Protein AF-A0A6P1BRW4-F1 (afdb_monomer)

Structure (mmCIF, N/CA/C/O backbone):
data_AF-A0A6P1BRW4-F1
#
_entry.id   AF-A0A6P1BRW4-F1
#
loop_
_atom_site.group_PDB
_atom_site.id
_atom_site.type_symbol
_atom_site.label_atom_id
_atom_site.label_alt_id
_atom_site.label_comp_id
_atom_site.label_asym_id
_atom_site.label_entity_id
_atom_site.label_seq_id
_atom_site.pdbx_PDB_ins_code
_atom_site.Cartn_x
_atom_site.Cartn_y
_atom_site.Cartn_z
_atom_site.occupancy
_atom_site.B_iso_or_equiv
_atom_site.auth_seq_id
_atom_site.auth_comp_id
_atom_site.auth_asym_id
_atom_site.auth_atom_id
_atom_site.pdbx_PDB_model_num
ATOM 1 N N . MET A 1 1 ? -6.075 -5.782 -33.050 1.00 44.38 1 MET A N 1
ATOM 2 C CA . MET A 1 1 ? -5.126 -5.871 -31.921 1.00 44.38 1 MET A CA 1
ATOM 3 C C . MET A 1 1 ? -3.756 -6.141 -32.524 1.00 44.38 1 MET A C 1
ATOM 5 O O . MET A 1 1 ? -3.597 -7.175 -33.155 1.00 44.38 1 MET A O 1
ATOM 9 N N . GLN A 1 2 ? -2.820 -5.190 -32.474 1.00 47.19 2 GLN A N 1
ATOM 10 C CA . GLN A 1 2 ? -1.450 -5.442 -32.935 1.00 47.19 2 GLN A CA 1
ATOM 11 C C . GLN A 1 2 ? -0.776 -6.353 -31.905 1.00 47.19 2 GLN A C 1
ATOM 13 O O . GLN A 1 2 ? -0.613 -5.964 -30.752 1.00 47.19 2 GLN A O 1
ATOM 18 N N . HIS A 1 3 ? -0.453 -7.584 -32.296 1.00 54.50 3 HIS A N 1
ATOM 19 C CA . HIS A 1 3 ? 0.305 -8.496 -31.449 1.00 54.50 3 HIS A CA 1
ATOM 20 C C . HIS A 1 3 ? 1.742 -7.979 -31.348 1.00 54.50 3 HIS A C 1
ATOM 22 O O . HIS A 1 3 ? 2.473 -8.004 -32.335 1.00 54.50 3 HIS A O 1
ATOM 28 N N . VAL A 1 4 ? 2.139 -7.492 -30.171 1.00 70.88 4 VAL A N 1
ATOM 29 C CA . VAL A 1 4 ? 3.551 -7.227 -29.874 1.00 70.88 4 VAL A CA 1
ATOM 30 C C . VAL A 1 4 ? 4.217 -8.590 -29.660 1.00 70.88 4 VAL A C 1
ATOM 32 O O . VAL A 1 4 ? 3.830 -9.299 -28.727 1.00 70.88 4 VAL A O 1
ATOM 35 N N . PRO A 1 5 ? 5.158 -9.013 -30.523 1.00 83.56 5 PRO A N 1
ATOM 36 C CA . PRO A 1 5 ? 5.818 -10.300 -30.358 1.00 83.56 5 PRO A CA 1
ATOM 37 C C . PRO A 1 5 ? 6.651 -10.295 -29.073 1.00 83.56 5 PRO A C 1
ATOM 39 O O . PRO A 1 5 ? 7.365 -9.336 -28.780 1.00 83.56 5 PRO A O 1
ATOM 42 N N . ILE A 1 6 ? 6.572 -11.379 -28.300 1.00 87.12 6 ILE A N 1
ATOM 43 C CA . ILE A 1 6 ? 7.371 -11.546 -27.084 1.00 87.12 6 ILE A CA 1
ATOM 44 C C . ILE A 1 6 ? 8.835 -11.755 -27.486 1.00 87.12 6 ILE A C 1
ATOM 46 O O . ILE A 1 6 ? 9.220 -12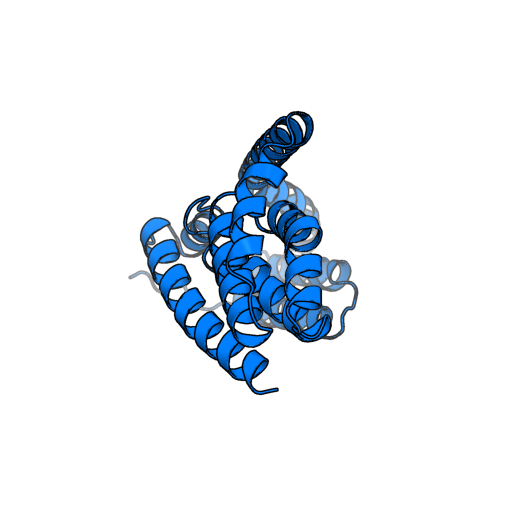.808 -27.985 1.00 87.12 6 ILE A O 1
ATOM 50 N N . VAL A 1 7 ? 9.648 -10.725 -27.270 1.00 92.81 7 VAL A N 1
ATOM 51 C CA . VAL A 1 7 ? 11.097 -10.719 -27.54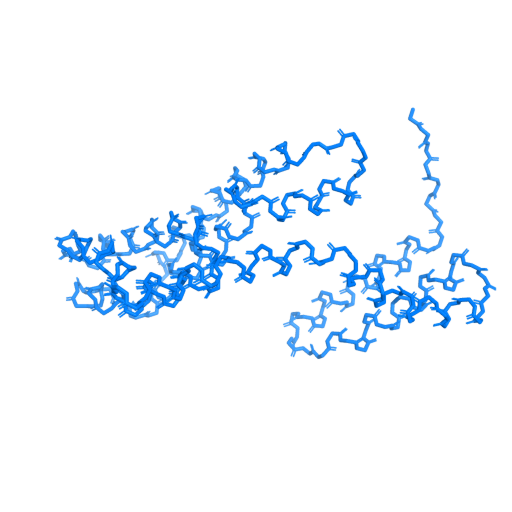7 1.00 92.81 7 VAL A CA 1
ATOM 52 C C . VAL A 1 7 ? 11.898 -11.083 -26.290 1.00 92.81 7 VAL A C 1
ATOM 54 O O . VAL A 1 7 ? 11.384 -10.962 -25.178 1.00 92.81 7 VAL A O 1
ATOM 57 N N . ALA A 1 8 ? 13.176 -11.449 -26.440 1.00 91.19 8 ALA A N 1
ATOM 58 C CA . ALA A 1 8 ? 14.096 -11.783 -25.344 1.00 91.19 8 ALA A CA 1
ATOM 59 C C . ALA A 1 8 ? 14.076 -10.777 -24.174 1.00 91.19 8 ALA A C 1
ATOM 61 O O . ALA A 1 8 ? 14.085 -11.187 -23.016 1.00 91.19 8 ALA A O 1
ATOM 62 N N . ALA A 1 9 ? 13.959 -9.475 -24.457 1.00 92.88 9 ALA A N 1
ATOM 63 C CA . ALA A 1 9 ? 13.865 -8.434 -23.431 1.00 92.88 9 ALA A CA 1
ATOM 64 C C . ALA A 1 9 ? 12.697 -8.640 -22.443 1.00 92.88 9 ALA A C 1
ATOM 66 O O . ALA A 1 9 ? 12.845 -8.334 -21.264 1.00 92.88 9 ALA A O 1
ATOM 67 N N . HIS A 1 10 ? 11.570 -9.210 -22.883 1.00 93.06 10 HIS A N 1
ATOM 68 C CA . HIS A 1 10 ? 10.415 -9.486 -22.019 1.00 93.06 10 HIS A CA 1
ATOM 69 C C . HIS A 1 10 ? 10.715 -10.600 -21.010 1.00 93.06 10 HIS A C 1
ATOM 71 O O . HIS A 1 10 ? 10.336 -10.499 -19.846 1.00 93.06 10 HIS A O 1
ATOM 77 N N . TRP A 1 11 ? 11.435 -11.642 -21.433 1.00 95.19 11 TRP A N 1
ATOM 78 C CA . TRP A 1 11 ? 11.859 -12.730 -20.549 1.00 95.19 11 TRP A CA 1
ATOM 79 C C . TRP A 1 11 ? 12.910 -12.267 -19.546 1.00 95.19 11 TRP A C 1
ATOM 81 O O . TRP A 1 11 ? 12.824 -12.597 -18.364 1.00 95.19 11 TRP A O 1
ATOM 91 N N . VAL A 1 12 ? 13.863 -11.450 -20.001 1.00 95.62 12 VAL A N 1
ATOM 92 C CA . VAL A 1 12 ? 14.859 -10.826 -19.122 1.00 95.62 12 VAL A CA 1
ATOM 93 C C . VAL A 1 12 ? 14.179 -9.900 -18.110 1.00 95.62 12 VAL A C 1
ATOM 95 O O . VAL A 1 12 ? 14.534 -9.924 -16.933 1.00 95.62 12 VAL A O 1
ATOM 98 N N . TYR A 1 13 ? 13.160 -9.145 -18.531 1.00 94.50 13 TYR A N 1
ATOM 99 C CA . TYR A 1 13 ? 12.358 -8.308 -17.640 1.00 94.50 13 TYR A CA 1
ATOM 100 C C . TYR A 1 13 ? 11.619 -9.145 -16.593 1.00 94.50 13 TYR A C 1
ATOM 102 O O . TYR A 1 13 ? 11.740 -8.866 -15.403 1.00 94.50 13 TYR A O 1
ATOM 110 N N . LEU A 1 14 ? 10.918 -10.204 -17.012 1.00 95.50 14 LEU A N 1
ATOM 111 C CA . LEU A 1 14 ? 10.189 -11.092 -16.104 1.00 95.50 14 LEU A CA 1
ATOM 112 C C . LEU A 1 14 ? 11.118 -11.727 -15.059 1.00 95.50 14 LEU A C 1
ATOM 114 O O . LEU A 1 14 ? 10.801 -11.723 -13.870 1.00 95.50 14 LEU A O 1
ATOM 118 N N . LEU A 1 15 ? 12.280 -12.230 -15.488 1.00 96.69 15 LEU A N 1
ATOM 119 C CA . LEU A 1 15 ? 13.282 -12.798 -14.586 1.00 96.69 15 LEU A CA 1
ATOM 120 C C . LEU A 1 15 ? 13.825 -11.729 -13.631 1.00 96.69 15 LEU A C 1
ATOM 122 O O . LEU A 1 15 ? 13.900 -11.969 -12.427 1.00 96.69 15 LEU A O 1
ATOM 126 N N . GLY A 1 16 ? 14.140 -10.535 -14.138 1.00 96.38 16 GLY A N 1
ATOM 127 C CA . GLY A 1 16 ? 14.582 -9.405 -13.322 1.00 96.38 16 GLY A CA 1
ATOM 128 C C . GLY A 1 16 ? 13.569 -9.032 -12.237 1.00 96.38 16 GLY A C 1
ATOM 129 O O . GLY A 1 16 ? 13.943 -8.894 -11.072 1.00 96.38 16 GLY A O 1
ATOM 130 N N . VAL A 1 17 ? 12.282 -8.948 -12.587 1.00 95.38 17 VAL A N 1
ATOM 131 C CA . VAL A 1 17 ? 11.189 -8.702 -11.631 1.00 95.38 17 VAL A CA 1
ATOM 132 C C . VAL A 1 17 ? 11.086 -9.833 -10.605 1.00 95.38 17 VAL A C 1
ATOM 134 O O . VAL A 1 17 ? 10.972 -9.555 -9.413 1.00 95.38 17 VAL A O 1
ATOM 137 N N . ALA A 1 18 ? 11.179 -11.097 -11.025 1.00 96.69 18 ALA A N 1
ATOM 138 C CA . ALA A 1 18 ? 11.139 -12.234 -10.105 1.00 96.69 18 ALA A CA 1
ATOM 139 C C . ALA A 1 18 ? 12.299 -12.202 -9.095 1.00 96.69 18 ALA A C 1
ATOM 141 O O . ALA A 1 18 ? 12.081 -12.424 -7.904 1.00 96.69 18 ALA A O 1
ATOM 142 N N . VAL A 1 19 ? 13.514 -11.864 -9.541 1.00 96.56 19 VAL A N 1
ATOM 143 C CA . VAL A 1 19 ? 14.681 -11.701 -8.658 1.00 96.56 19 VAL A CA 1
ATOM 144 C C . VAL A 1 19 ? 14.469 -10.541 -7.688 1.00 96.56 19 VAL A C 1
ATOM 146 O O . VAL A 1 19 ? 14.714 -10.701 -6.495 1.00 96.56 19 VAL A O 1
ATOM 149 N N . ILE A 1 20 ? 13.962 -9.400 -8.163 1.00 95.81 20 ILE A N 1
ATOM 150 C CA . ILE A 1 20 ? 13.610 -8.256 -7.312 1.00 95.81 20 ILE A CA 1
ATOM 151 C C . ILE A 1 20 ? 12.620 -8.681 -6.217 1.00 95.81 20 ILE A C 1
ATOM 153 O O . ILE A 1 20 ? 12.895 -8.470 -5.035 1.00 95.81 20 ILE A O 1
ATOM 157 N N . VAL A 1 21 ? 11.522 -9.352 -6.577 1.00 95.06 21 VAL A N 1
ATOM 158 C CA . VAL A 1 21 ? 10.517 -9.835 -5.615 1.00 95.06 21 VAL A CA 1
ATOM 159 C C . VAL A 1 21 ? 11.127 -10.833 -4.626 1.00 95.06 21 VAL A C 1
ATOM 161 O O . VAL A 1 21 ? 10.897 -10.715 -3.423 1.00 95.06 21 VAL A O 1
ATOM 164 N N . LEU A 1 22 ? 11.958 -11.769 -5.091 1.00 95.88 22 LEU A N 1
ATOM 165 C CA . LEU A 1 22 ? 12.635 -12.730 -4.217 1.00 95.88 22 LEU A CA 1
ATOM 166 C C . LEU A 1 22 ? 13.570 -12.029 -3.221 1.00 95.88 22 LEU A C 1
ATOM 168 O O . LEU A 1 22 ? 13.539 -12.331 -2.028 1.00 95.88 22 LEU A O 1
ATOM 172 N N . THR A 1 23 ? 14.343 -11.037 -3.676 1.00 95.62 23 THR A N 1
ATOM 173 C CA . THR A 1 23 ? 15.180 -10.234 -2.771 1.00 95.62 23 THR A CA 1
ATOM 174 C C . THR A 1 23 ? 14.365 -9.440 -1.753 1.00 95.62 23 THR A C 1
ATOM 176 O O . THR A 1 23 ? 14.780 -9.358 -0.597 1.00 95.62 23 THR A O 1
ATOM 179 N N . MET A 1 24 ? 13.181 -8.933 -2.122 1.00 93.75 24 MET A N 1
ATOM 180 C CA . MET A 1 24 ? 12.266 -8.288 -1.172 1.00 93.75 24 MET A CA 1
ATOM 181 C C . MET A 1 24 ? 11.757 -9.271 -0.111 1.00 93.75 24 MET A C 1
ATOM 183 O O . MET A 1 24 ? 11.731 -8.927 1.071 1.00 93.75 24 MET A O 1
ATOM 187 N N . ILE A 1 25 ? 11.402 -10.498 -0.506 1.00 94.69 25 ILE A N 1
ATOM 188 C CA . ILE A 1 25 ? 10.953 -11.554 0.418 1.00 94.69 25 ILE A CA 1
ATOM 189 C C . ILE A 1 25 ? 12.056 -11.892 1.429 1.00 94.69 25 ILE A C 1
ATOM 191 O O . ILE A 1 25 ? 11.789 -12.003 2.626 1.00 94.69 25 ILE A O 1
ATOM 195 N N . TRP A 1 26 ? 13.307 -11.983 0.973 1.00 96.12 26 TRP A N 1
ATOM 196 C CA . TRP A 1 26 ? 14.474 -12.191 1.837 1.00 96.12 26 TRP A CA 1
ATOM 197 C C . TRP A 1 26 ? 14.927 -10.940 2.598 1.00 96.12 26 TRP A C 1
ATOM 199 O O . TRP A 1 26 ? 15.925 -10.999 3.315 1.00 96.12 26 TRP A O 1
ATOM 209 N N . ARG A 1 27 ? 14.204 -9.818 2.477 1.00 93.00 27 ARG A N 1
ATOM 210 C CA . ARG A 1 27 ? 14.533 -8.531 3.115 1.00 93.00 27 ARG A CA 1
ATOM 211 C C . ARG A 1 27 ? 15.953 -8.046 2.775 1.00 93.00 27 ARG A C 1
ATOM 213 O O . ARG A 1 27 ? 16.594 -7.376 3.582 1.00 93.00 27 ARG A O 1
ATOM 220 N N . ALA A 1 28 ? 16.445 -8.399 1.587 1.00 92.81 28 ALA A N 1
ATOM 221 C CA . ALA A 1 28 ? 17.760 -8.025 1.079 1.00 92.81 28 ALA A CA 1
ATOM 222 C C . ALA A 1 28 ? 17.708 -6.696 0.302 1.00 92.81 28 ALA A C 1
ATOM 224 O O . ALA A 1 28 ? 16.640 -6.187 -0.038 1.00 92.81 28 ALA A O 1
ATOM 225 N N . ASN A 1 29 ? 18.877 -6.123 0.000 1.00 92.56 29 ASN A N 1
ATOM 226 C CA . ASN A 1 29 ? 18.963 -4.879 -0.764 1.00 92.56 29 ASN A CA 1
ATOM 227 C C . ASN A 1 29 ? 18.530 -5.089 -2.228 1.00 92.56 29 ASN A C 1
ATOM 229 O O . ASN A 1 29 ? 19.188 -5.799 -2.987 1.00 92.56 29 ASN A O 1
ATOM 233 N N . VAL A 1 30 ? 17.451 -4.415 -2.626 1.00 94.94 30 VAL A N 1
ATOM 234 C CA . VAL A 1 30 ? 16.816 -4.531 -3.949 1.00 94.94 30 VAL A CA 1
ATOM 235 C C . VAL A 1 30 ? 17.506 -3.670 -5.016 1.00 94.94 30 VAL A C 1
ATOM 237 O O . VAL A 1 30 ? 17.327 -3.901 -6.211 1.00 94.94 30 VAL A O 1
ATOM 240 N N . VAL A 1 31 ? 18.327 -2.693 -4.609 1.00 94.38 31 VAL A N 1
ATOM 241 C CA . VAL A 1 31 ? 18.945 -1.719 -5.527 1.00 94.38 31 VAL A CA 1
ATOM 242 C C . VAL A 1 31 ? 19.899 -2.392 -6.515 1.00 94.38 31 VAL A C 1
ATOM 244 O O . VAL A 1 31 ? 19.881 -2.088 -7.703 1.00 94.38 31 VAL A O 1
ATOM 247 N N . VAL A 1 32 ? 20.728 -3.328 -6.048 1.00 94.50 32 VAL A N 1
ATOM 248 C CA . VAL A 1 32 ? 21.691 -4.011 -6.926 1.00 94.50 32 VAL A CA 1
ATOM 249 C C . VAL A 1 32 ? 20.970 -4.887 -7.964 1.00 94.50 32 VAL A C 1
ATOM 251 O O . VAL A 1 32 ? 21.228 -4.705 -9.157 1.00 94.50 32 VAL A O 1
ATOM 254 N N . PRO A 1 33 ? 20.020 -5.768 -7.578 1.00 94.81 33 PRO A N 1
ATOM 255 C CA . PRO A 1 33 ? 19.201 -6.505 -8.539 1.00 94.81 33 PRO A CA 1
ATOM 256 C C . PRO A 1 33 ? 18.469 -5.623 -9.553 1.00 94.81 33 PRO A C 1
ATOM 258 O O . PRO A 1 33 ? 18.433 -5.968 -10.732 1.00 94.81 33 PRO A O 1
ATOM 261 N N . SER A 1 34 ? 17.907 -4.484 -9.135 1.00 95.00 34 SER A N 1
ATOM 262 C CA . SER A 1 34 ? 17.134 -3.617 -10.032 1.00 95.00 34 SER A CA 1
ATOM 263 C C . SER A 1 34 ? 18.001 -2.878 -11.050 1.00 95.00 34 SER A C 1
ATOM 265 O O . SER A 1 34 ? 17.614 -2.774 -12.218 1.00 95.00 34 SER A O 1
ATOM 267 N N . VAL A 1 35 ? 19.199 -2.437 -10.657 1.00 95.62 35 VAL A N 1
ATOM 268 C CA . VAL A 1 35 ? 20.181 -1.852 -11.582 1.00 95.62 35 VAL A CA 1
ATOM 269 C C . VAL A 1 35 ? 20.635 -2.885 -12.615 1.00 95.62 35 VAL A C 1
ATOM 271 O O . VAL A 1 35 ? 20.624 -2.595 -13.813 1.00 95.62 35 VAL A O 1
ATOM 274 N N . ILE A 1 36 ? 20.971 -4.104 -12.175 1.00 96.25 36 ILE A N 1
ATOM 275 C CA . ILE A 1 36 ? 21.386 -5.193 -13.073 1.00 96.25 36 ILE A CA 1
ATOM 276 C C . ILE A 1 36 ? 20.245 -5.569 -14.023 1.00 96.25 36 ILE A C 1
ATOM 278 O O . ILE A 1 36 ? 20.462 -5.652 -15.229 1.00 96.25 36 ILE A O 1
ATOM 282 N N . ALA A 1 37 ? 19.024 -5.744 -13.512 1.00 96.31 37 ALA A N 1
ATOM 283 C CA . ALA A 1 37 ? 17.858 -6.058 -14.331 1.00 96.31 37 ALA A CA 1
ATOM 284 C C . ALA A 1 37 ? 17.604 -4.976 -15.390 1.00 96.31 37 ALA A C 1
ATOM 286 O O . ALA A 1 37 ? 17.421 -5.298 -16.561 1.00 96.31 37 ALA A O 1
ATOM 287 N N . THR A 1 38 ? 17.668 -3.697 -15.009 1.00 95.56 38 THR A N 1
ATOM 288 C CA . THR A 1 38 ? 17.500 -2.569 -15.940 1.00 95.56 38 THR A CA 1
ATOM 289 C C . THR A 1 38 ? 18.549 -2.601 -17.051 1.00 95.56 38 THR A C 1
ATOM 291 O O . THR A 1 38 ? 18.207 -2.455 -18.224 1.00 95.56 38 THR A O 1
ATOM 294 N N . LEU A 1 39 ? 19.816 -2.851 -16.701 1.00 96.88 39 LEU A N 1
ATOM 295 C CA . LEU A 1 39 ? 20.905 -2.968 -17.669 1.00 96.88 39 LEU A CA 1
ATOM 296 C C . LEU A 1 39 ? 20.689 -4.149 -18.622 1.00 96.88 39 LEU A C 1
ATOM 298 O O . LEU A 1 39 ? 20.815 -3.984 -19.833 1.00 96.88 39 LEU A O 1
ATOM 302 N N . LEU A 1 40 ? 20.340 -5.327 -18.099 1.00 96.62 40 LEU A N 1
ATOM 303 C CA . LEU A 1 40 ? 20.146 -6.534 -18.906 1.00 96.62 40 LEU A CA 1
ATOM 304 C C . LEU A 1 40 ? 18.937 -6.417 -19.841 1.00 96.62 40 LEU A C 1
ATOM 306 O O . LEU A 1 40 ? 19.027 -6.819 -21.000 1.00 96.62 40 LEU A O 1
ATOM 310 N N . VAL A 1 41 ? 17.830 -5.829 -19.376 1.00 96.25 41 VAL A N 1
ATOM 311 C CA . VAL A 1 41 ? 16.652 -5.556 -20.215 1.00 96.25 41 VAL A CA 1
ATOM 312 C C . VAL A 1 41 ? 17.008 -4.574 -21.328 1.00 96.25 41 VAL A C 1
ATOM 314 O O . VAL A 1 41 ? 16.717 -4.835 -22.495 1.00 96.25 41 VAL A O 1
ATOM 317 N N . ALA A 1 42 ? 17.685 -3.472 -20.992 1.00 95.44 42 ALA A N 1
ATOM 318 C CA . ALA A 1 42 ? 18.099 -2.478 -21.974 1.00 95.44 42 ALA A CA 1
ATOM 319 C C . ALA A 1 42 ? 19.101 -3.053 -22.986 1.00 95.44 42 ALA A C 1
ATOM 321 O O . ALA A 1 42 ? 19.010 -2.754 -24.176 1.00 95.44 42 ALA A O 1
ATOM 322 N N . PHE A 1 43 ? 20.018 -3.918 -22.549 1.00 96.50 43 PHE A N 1
ATOM 323 C CA . PHE A 1 43 ? 20.949 -4.616 -23.433 1.00 96.50 43 PHE A CA 1
ATOM 324 C C . PHE A 1 43 ? 20.226 -5.576 -24.381 1.00 96.50 43 PHE A C 1
ATOM 326 O O . PHE A 1 43 ? 20.478 -5.551 -25.584 1.00 96.50 43 PHE A O 1
ATOM 333 N N . ALA A 1 44 ? 19.279 -6.365 -23.869 1.00 94.94 44 ALA A N 1
ATOM 334 C CA . ALA A 1 44 ? 18.476 -7.282 -24.676 1.00 94.94 44 ALA A CA 1
ATOM 335 C C . ALA A 1 44 ? 17.568 -6.562 -25.689 1.00 94.94 44 ALA A C 1
ATOM 337 O O . ALA A 1 44 ? 17.195 -7.162 -26.694 1.00 94.94 44 ALA A O 1
ATOM 338 N N . TRP A 1 45 ? 17.206 -5.301 -25.429 1.00 94.69 45 TRP A N 1
ATOM 339 C CA . TRP A 1 45 ? 16.395 -4.480 -26.330 1.00 94.69 45 TRP A CA 1
ATOM 340 C C . TRP A 1 45 ? 17.223 -3.704 -27.361 1.00 94.69 45 TRP A C 1
ATOM 342 O O . TRP A 1 45 ? 16.852 -3.620 -28.527 1.00 94.69 45 TRP A O 1
ATOM 352 N N . THR A 1 46 ? 18.338 -3.104 -26.935 1.00 93.69 46 THR A N 1
ATOM 353 C CA . THR A 1 46 ? 19.140 -2.190 -27.770 1.00 93.69 46 THR A CA 1
ATOM 354 C C . THR A 1 46 ? 20.314 -2.866 -28.471 1.00 93.69 46 THR A C 1
ATOM 356 O O . THR A 1 46 ? 20.892 -2.273 -29.379 1.00 93.69 46 THR A O 1
ATOM 359 N N . HIS A 1 47 ? 20.708 -4.067 -28.031 1.00 92.81 47 HIS A N 1
ATOM 360 C CA . HIS A 1 47 ? 21.903 -4.796 -28.475 1.00 92.81 47 HIS A CA 1
ATOM 361 C C . HIS A 1 47 ? 23.222 -4.004 -28.364 1.00 92.81 47 HIS A C 1
ATOM 363 O O . HIS A 1 47 ? 24.230 -4.389 -28.954 1.00 92.81 47 HIS A O 1
ATOM 369 N N . SER A 1 48 ? 23.246 -2.913 -27.588 1.00 94.69 48 SER A N 1
ATOM 370 C CA . SER A 1 48 ? 24.415 -2.051 -27.404 1.00 94.69 48 SER A CA 1
ATOM 371 C C . SER A 1 48 ? 24.770 -1.930 -25.919 1.00 94.69 48 SER A C 1
ATOM 373 O O . SER A 1 48 ? 23.945 -1.463 -25.128 1.00 94.69 48 SER A O 1
ATOM 375 N N . PRO A 1 49 ? 25.999 -2.296 -25.508 1.00 93.44 49 PRO A N 1
ATOM 376 C CA . PRO A 1 49 ? 26.411 -2.205 -24.107 1.00 93.44 49 PRO A CA 1
ATOM 377 C C . PRO A 1 49 ? 26.485 -0.751 -23.620 1.00 93.44 49 PRO A C 1
ATOM 379 O O . PRO A 1 49 ? 26.166 -0.464 -22.468 1.00 93.44 49 PRO A O 1
ATOM 382 N N . VAL A 1 50 ? 26.836 0.186 -24.508 1.00 96.00 50 VAL A N 1
ATOM 383 C CA . VAL A 1 50 ? 26.887 1.621 -24.189 1.00 96.00 50 VAL A CA 1
ATOM 384 C C . VAL A 1 50 ? 25.479 2.170 -23.951 1.00 96.00 50 VAL A C 1
ATOM 386 O O . VAL A 1 50 ? 25.248 2.875 -22.969 1.00 96.00 50 VAL A O 1
ATOM 389 N N . ALA A 1 51 ? 24.517 1.805 -24.807 1.00 94.56 51 ALA A N 1
ATOM 390 C CA . ALA A 1 51 ? 23.124 2.218 -24.641 1.00 94.56 51 ALA A CA 1
ATOM 391 C C . ALA A 1 51 ? 22.490 1.605 -23.381 1.00 94.56 51 ALA A C 1
ATOM 393 O O . ALA A 1 51 ? 21.763 2.290 -22.661 1.00 94.56 51 ALA A O 1
ATOM 394 N N . ALA A 1 52 ? 22.812 0.345 -23.072 1.00 94.94 52 ALA A N 1
ATOM 395 C CA . ALA A 1 52 ? 22.351 -0.328 -21.861 1.00 94.94 52 ALA A CA 1
ATOM 396 C C . ALA A 1 52 ? 22.839 0.369 -20.582 1.00 94.94 52 ALA A C 1
ATOM 398 O O . ALA A 1 52 ? 22.047 0.613 -19.671 1.00 94.94 52 ALA A O 1
ATOM 399 N N . LEU A 1 53 ? 24.118 0.759 -20.535 1.00 95.56 53 LEU A N 1
ATOM 400 C CA . LEU A 1 53 ? 24.672 1.504 -19.405 1.00 95.56 53 LEU A CA 1
ATOM 401 C C . LEU A 1 53 ? 24.013 2.884 -19.264 1.00 95.56 53 LEU A C 1
ATOM 403 O O . LEU A 1 53 ? 23.604 3.264 -18.167 1.00 95.56 53 LEU A O 1
ATOM 407 N N . ALA A 1 54 ? 23.841 3.611 -20.372 1.00 95.94 54 ALA A N 1
ATOM 408 C CA . ALA A 1 54 ? 23.137 4.894 -20.372 1.00 95.94 54 ALA A CA 1
ATOM 409 C C . ALA A 1 54 ? 21.679 4.759 -19.890 1.00 95.94 54 ALA A C 1
ATOM 411 O O . ALA A 1 54 ? 21.167 5.641 -19.197 1.00 95.94 54 ALA A O 1
ATOM 412 N N . SER A 1 55 ? 21.014 3.640 -20.201 1.00 94.75 55 SER A N 1
ATOM 413 C CA . SER A 1 55 ? 19.645 3.363 -19.760 1.00 94.75 55 SER A CA 1
ATOM 414 C C . SER A 1 55 ? 19.507 3.283 -18.241 1.00 94.75 55 SER A C 1
ATOM 416 O O . SER A 1 55 ? 18.454 3.650 -17.732 1.00 94.75 55 SER A O 1
ATOM 418 N N . VAL A 1 56 ? 20.536 2.854 -17.503 1.00 94.62 56 VAL A N 1
ATOM 419 C CA . VAL A 1 56 ? 20.499 2.822 -16.028 1.00 94.62 56 VAL A CA 1
ATOM 420 C C . VAL A 1 56 ? 20.382 4.238 -15.457 1.00 94.62 56 VAL A C 1
ATOM 422 O O . VAL A 1 56 ? 19.557 4.492 -14.582 1.00 94.62 56 VAL A O 1
ATOM 425 N N . PHE A 1 57 ? 21.151 5.190 -15.989 1.00 93.62 57 PHE A N 1
ATOM 426 C CA . PHE A 1 57 ? 21.068 6.592 -15.571 1.00 93.62 57 PHE A CA 1
ATOM 427 C C . PHE A 1 57 ? 19.746 7.231 -16.009 1.00 93.62 57 PHE A C 1
ATOM 429 O O . PHE A 1 57 ? 19.079 7.898 -15.217 1.00 93.62 57 PHE A O 1
ATOM 436 N N . ASN A 1 58 ? 19.328 6.981 -17.254 1.00 94.44 58 ASN A N 1
ATOM 437 C CA . ASN A 1 58 ? 18.056 7.479 -17.779 1.00 94.44 58 ASN A CA 1
ATOM 438 C C . ASN A 1 58 ? 16.841 6.895 -17.044 1.00 94.44 58 ASN A C 1
ATOM 440 O O . ASN A 1 58 ? 15.827 7.584 -16.905 1.00 94.44 58 ASN A O 1
ATOM 444 N N . ALA A 1 59 ? 16.933 5.667 -16.529 1.00 93.25 59 ALA A N 1
ATOM 445 C CA . ALA A 1 59 ? 15.886 5.060 -15.717 1.00 93.25 59 ALA A CA 1
ATOM 446 C C . ALA A 1 59 ? 15.631 5.868 -14.437 1.00 93.25 59 ALA A C 1
ATOM 448 O O . ALA A 1 59 ? 14.473 6.096 -14.101 1.00 93.25 59 ALA A O 1
ATOM 449 N N . SER A 1 60 ? 16.672 6.397 -13.784 1.00 90.06 60 SER A N 1
ATOM 450 C CA . SER A 1 60 ? 16.519 7.268 -12.608 1.00 90.06 60 SER A CA 1
ATOM 451 C C . SER A 1 60 ? 15.774 8.565 -12.935 1.00 90.06 60 SER A C 1
ATOM 453 O O . SER A 1 60 ? 14.863 8.955 -12.205 1.00 90.06 60 SER A O 1
ATOM 455 N N . PHE A 1 61 ? 16.098 9.215 -14.059 1.00 91.75 61 PHE A N 1
ATOM 456 C CA . PHE A 1 61 ? 15.369 10.408 -14.512 1.00 91.75 61 PHE A CA 1
ATOM 457 C C . PHE A 1 61 ? 13.923 10.092 -14.904 1.00 91.75 61 PHE A C 1
ATOM 459 O O . PHE A 1 61 ? 13.020 10.884 -14.636 1.00 91.75 61 PHE A O 1
ATOM 466 N N . THR A 1 62 ? 13.696 8.930 -15.516 1.00 91.12 62 THR A N 1
ATOM 467 C CA . THR A 1 62 ? 12.354 8.454 -15.872 1.00 91.12 62 THR A CA 1
ATOM 468 C C . THR A 1 62 ? 11.530 8.211 -14.613 1.00 91.12 62 THR A C 1
ATOM 470 O O . THR A 1 62 ? 10.446 8.771 -14.485 1.00 91.12 62 THR A O 1
ATOM 473 N N . ALA A 1 63 ? 12.073 7.481 -13.636 1.00 88.44 63 ALA A N 1
ATOM 474 C CA . ALA A 1 63 ? 11.429 7.245 -12.349 1.00 88.44 63 ALA A CA 1
ATOM 475 C C . ALA A 1 63 ? 11.111 8.561 -11.624 1.00 88.44 63 ALA A C 1
ATOM 477 O O . ALA A 1 63 ? 9.999 8.731 -11.132 1.00 88.44 63 ALA A O 1
ATOM 478 N N . ALA A 1 64 ? 12.043 9.521 -11.619 1.00 87.50 64 ALA A N 1
ATOM 479 C CA . ALA A 1 64 ? 11.819 10.834 -11.021 1.00 87.50 64 ALA A CA 1
ATOM 480 C C . ALA A 1 64 ? 10.642 11.577 -11.673 1.00 87.50 64 ALA A C 1
ATOM 482 O O . ALA A 1 64 ? 9.815 12.136 -10.960 1.00 87.50 64 ALA A O 1
ATOM 483 N N . ARG A 1 65 ? 10.530 11.558 -13.008 1.00 88.44 65 ARG A N 1
ATOM 484 C CA . ARG A 1 65 ? 9.409 12.187 -13.733 1.00 88.44 65 ARG A CA 1
ATOM 485 C C . ARG A 1 65 ? 8.079 11.489 -13.463 1.00 88.44 65 ARG A C 1
ATOM 487 O O . ARG A 1 65 ? 7.082 12.162 -13.225 1.00 88.44 65 ARG A O 1
ATOM 494 N N . GLU A 1 66 ? 8.073 10.160 -13.483 1.00 85.25 66 GLU A N 1
ATOM 495 C CA . GLU A 1 66 ? 6.867 9.350 -13.280 1.00 85.25 66 GLU A CA 1
ATOM 496 C C . GLU A 1 66 ? 6.323 9.455 -11.848 1.00 85.25 66 GLU A C 1
ATOM 498 O O . GLU A 1 66 ? 5.114 9.553 -11.642 1.00 85.25 66 GLU A O 1
ATOM 503 N N . LEU A 1 67 ? 7.209 9.498 -10.851 1.00 87.88 67 LEU A N 1
ATOM 504 C CA . LEU A 1 67 ? 6.843 9.556 -9.433 1.00 87.88 67 LEU A CA 1
ATOM 505 C C . LEU A 1 67 ? 6.659 10.988 -8.910 1.00 87.88 67 LEU A C 1
ATOM 507 O O . LEU A 1 67 ? 6.140 11.161 -7.8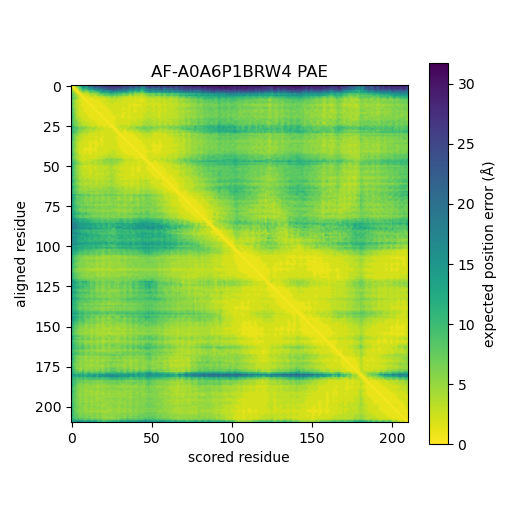09 1.00 87.88 67 LEU A O 1
ATOM 511 N N . PHE A 1 68 ? 7.044 12.024 -9.666 1.00 86.12 68 PHE A N 1
ATOM 512 C CA . PHE A 1 68 ? 6.996 13.411 -9.188 1.00 86.12 68 PHE A CA 1
ATOM 513 C C . PHE A 1 68 ? 5.597 13.829 -8.725 1.00 86.12 68 PHE A C 1
ATOM 515 O O . PHE A 1 68 ? 5.444 14.382 -7.637 1.00 86.12 68 PHE A O 1
ATOM 522 N N . ASN A 1 69 ? 4.568 13.518 -9.520 1.00 81.81 69 ASN A N 1
ATOM 523 C CA . ASN A 1 69 ? 3.185 13.843 -9.167 1.00 81.81 69 ASN A CA 1
ATOM 524 C C . ASN A 1 69 ? 2.758 13.150 -7.859 1.00 81.81 69 ASN A C 1
ATOM 526 O O . ASN A 1 69 ? 2.072 13.738 -7.029 1.00 81.81 69 ASN A O 1
ATOM 530 N N . ILE A 1 70 ? 3.234 11.922 -7.635 1.00 83.75 70 ILE A N 1
ATOM 531 C CA . ILE A 1 70 ? 2.971 11.152 -6.415 1.00 83.75 70 ILE A CA 1
ATOM 532 C C . ILE A 1 70 ? 3.636 11.813 -5.211 1.00 83.75 70 ILE A C 1
ATOM 534 O O . ILE A 1 70 ? 2.991 12.031 -4.187 1.00 83.75 70 ILE A O 1
ATOM 538 N N . PHE A 1 71 ? 4.915 12.176 -5.338 1.00 85.19 71 PHE A N 1
ATOM 539 C CA . PHE A 1 71 ? 5.642 12.870 -4.278 1.00 85.19 71 PHE A CA 1
ATOM 540 C C . PHE A 1 71 ? 4.992 14.207 -3.929 1.00 85.19 71 PHE A C 1
ATOM 542 O O . PHE A 1 71 ? 4.882 14.528 -2.747 1.00 85.19 71 PHE A O 1
ATOM 549 N N . LEU A 1 72 ? 4.506 14.950 -4.927 1.00 85.38 72 LEU A N 1
ATOM 550 C CA . LEU A 1 72 ? 3.787 16.202 -4.713 1.00 85.38 72 LEU A CA 1
ATOM 551 C C . LEU A 1 72 ? 2.487 15.986 -3.925 1.00 85.38 72 LEU A C 1
ATOM 553 O O . LEU A 1 72 ? 2.265 16.666 -2.923 1.00 85.38 72 LEU A O 1
ATOM 557 N N . VAL A 1 73 ? 1.653 15.022 -4.330 1.00 83.00 73 VAL A N 1
ATOM 558 C CA . VAL A 1 73 ? 0.396 14.702 -3.629 1.00 83.00 73 VAL A CA 1
ATOM 559 C C . VAL A 1 73 ? 0.669 14.262 -2.190 1.00 83.00 73 VAL A C 1
ATOM 561 O O . VAL A 1 73 ? 0.047 14.782 -1.264 1.00 83.00 73 VAL A O 1
ATOM 564 N N . ILE A 1 74 ? 1.638 13.368 -1.970 1.00 83.62 74 ILE A N 1
ATOM 565 C CA . ILE A 1 74 ? 2.004 12.910 -0.622 1.00 83.62 74 ILE A CA 1
ATOM 566 C C . ILE A 1 74 ? 2.547 14.071 0.219 1.00 83.62 74 ILE A C 1
ATOM 568 O O . ILE A 1 74 ? 2.190 14.179 1.393 1.00 83.62 74 ILE A O 1
ATOM 572 N N . ALA A 1 75 ? 3.372 14.955 -0.349 1.00 87.44 75 ALA A N 1
ATOM 573 C CA . ALA A 1 75 ? 3.905 16.116 0.359 1.00 87.44 75 ALA A CA 1
ATOM 574 C C . ALA A 1 75 ? 2.787 17.070 0.803 1.00 87.44 75 ALA A C 1
ATOM 576 O O . ALA A 1 75 ? 2.757 17.471 1.967 1.00 87.44 75 ALA A O 1
ATOM 577 N N . LEU A 1 76 ? 1.832 17.372 -0.083 1.00 86.81 76 LEU A N 1
ATOM 578 C CA . LEU A 1 76 ? 0.675 18.212 0.237 1.00 86.81 76 LEU A CA 1
ATOM 579 C C . LEU A 1 76 ? -0.229 17.564 1.291 1.00 86.81 76 LEU A C 1
ATOM 581 O O . LEU A 1 76 ? -0.594 18.221 2.265 1.00 86.81 76 LEU A O 1
ATOM 585 N N . MET A 1 77 ? -0.535 16.271 1.157 1.00 83.44 77 MET A N 1
ATOM 586 C CA . MET A 1 77 ? -1.343 15.542 2.144 1.00 83.44 77 MET A CA 1
ATOM 587 C C . MET A 1 77 ? -0.646 15.452 3.504 1.00 83.44 77 MET A C 1
ATOM 589 O O . MET A 1 77 ? -1.278 15.616 4.547 1.00 83.44 77 MET A O 1
ATOM 593 N N . THR A 1 78 ? 0.671 15.249 3.511 1.00 84.19 78 THR A N 1
ATOM 594 C CA . THR A 1 78 ? 1.471 15.234 4.742 1.00 84.19 78 THR A CA 1
ATOM 595 C C . THR A 1 78 ? 1.504 16.618 5.389 1.00 84.19 78 THR A C 1
ATOM 597 O O . THR A 1 78 ? 1.360 16.721 6.607 1.00 84.19 78 THR A O 1
ATOM 600 N N . ALA A 1 79 ? 1.633 17.689 4.600 1.00 88.62 79 ALA A N 1
ATOM 601 C CA . ALA A 1 79 ? 1.563 19.062 5.093 1.00 88.62 79 ALA A CA 1
ATOM 602 C C . ALA A 1 79 ? 0.182 19.387 5.684 1.00 88.62 79 ALA A C 1
ATOM 604 O O . ALA A 1 79 ? 0.111 19.930 6.786 1.00 88.62 79 ALA A O 1
ATOM 605 N N . LEU A 1 80 ? -0.903 18.986 5.012 1.00 86.94 80 LEU A N 1
ATOM 606 C CA . LEU A 1 80 ? -2.274 19.122 5.512 1.00 86.94 80 LEU A CA 1
ATOM 607 C C . LEU A 1 80 ? -2.450 18.395 6.851 1.00 86.94 80 LEU A C 1
ATOM 609 O O . LEU A 1 80 ? -2.927 18.984 7.819 1.00 86.94 80 LEU A O 1
ATOM 613 N N . LEU A 1 81 ? -2.014 17.138 6.938 1.00 82.50 81 LEU A N 1
ATOM 614 C CA . LEU A 1 81 ? -2.070 16.358 8.175 1.00 82.50 81 LEU A CA 1
ATOM 615 C C . LEU A 1 81 ? -1.245 16.9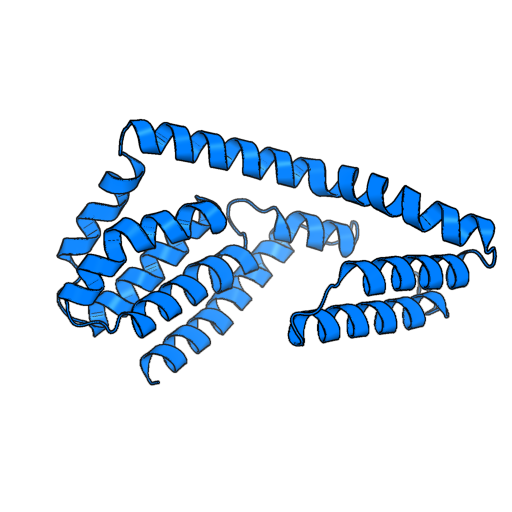84 9.300 1.00 82.50 81 LEU A C 1
ATOM 617 O O . LEU A 1 81 ? -1.689 17.014 10.445 1.00 82.50 81 LEU A O 1
ATOM 621 N N . ASN A 1 82 ? -0.069 17.525 8.988 1.00 84.06 82 ASN A N 1
ATOM 622 C CA . ASN A 1 82 ? 0.750 18.231 9.969 1.00 84.06 82 ASN A CA 1
ATOM 623 C C . ASN A 1 82 ? 0.106 19.549 10.427 1.00 84.06 82 ASN A C 1
ATOM 625 O O . ASN A 1 82 ? 0.178 19.867 11.611 1.00 84.06 82 ASN A O 1
ATOM 629 N N . ALA A 1 83 ? -0.582 20.278 9.547 1.00 87.06 83 ALA A N 1
ATOM 630 C CA . ALA A 1 83 ? -1.359 21.455 9.936 1.00 87.06 83 ALA A CA 1
ATOM 631 C C . ALA A 1 83 ? -2.545 21.081 10.847 1.00 87.06 83 ALA A C 1
ATOM 633 O O . ALA A 1 83 ? -2.785 21.745 11.857 1.00 87.06 83 ALA A O 1
ATOM 634 N N . LEU A 1 84 ? -3.246 19.978 10.555 1.00 84.31 84 LEU A N 1
ATOM 635 C CA . LEU A 1 84 ? -4.340 19.469 11.394 1.00 84.31 84 LEU A CA 1
ATOM 636 C C . LEU A 1 84 ? -3.861 19.006 12.779 1.00 84.31 84 LEU A C 1
ATOM 638 O O . LEU A 1 84 ? -4.571 19.229 13.766 1.00 84.31 84 LEU A O 1
ATOM 642 N N . LYS A 1 85 ? -2.649 18.437 12.868 1.00 81.12 85 LYS A N 1
ATOM 643 C CA . LYS A 1 85 ? -1.997 18.058 14.136 1.00 81.12 85 LYS A CA 1
ATOM 644 C C . LYS A 1 85 ? -1.798 19.238 15.078 1.00 81.12 85 LYS A C 1
ATOM 646 O O . LYS A 1 85 ? -2.020 19.095 16.279 1.00 81.12 85 LYS A O 1
ATOM 651 N N . VAL A 1 86 ? -1.424 20.410 14.555 1.00 83.56 86 VAL A N 1
ATOM 652 C CA . VAL A 1 86 ? -1.253 21.632 15.369 1.00 83.56 86 VAL A CA 1
ATOM 653 C C . VAL A 1 86 ? -2.563 22.009 16.067 1.00 83.56 86 VAL A C 1
ATOM 655 O O . VAL A 1 86 ? -2.561 22.423 17.223 1.00 83.56 86 VAL A O 1
ATOM 658 N N . LEU A 1 87 ? -3.694 21.789 15.396 1.00 85.12 87 LEU A N 1
ATOM 659 C CA . LEU A 1 87 ? -5.033 22.033 15.936 1.00 85.12 87 LEU A CA 1
ATOM 660 C C . LEU A 1 87 ? -5.554 20.877 16.811 1.00 85.12 87 LEU A C 1
ATOM 662 O O . LEU A 1 87 ? -6.641 20.985 17.383 1.00 85.12 87 LEU A O 1
ATOM 666 N N . ARG A 1 88 ? -4.815 19.759 16.893 1.00 83.50 88 ARG A N 1
ATOM 667 C CA . ARG A 1 88 ? -5.247 18.467 17.464 1.00 83.50 88 ARG A CA 1
ATOM 668 C C . ARG A 1 88 ? -6.569 17.956 16.876 1.00 83.50 88 ARG A C 1
ATOM 670 O O . ARG A 1 88 ? -7.285 17.186 17.522 1.00 83.50 88 ARG A O 1
ATOM 677 N N . SER A 1 89 ? -6.918 18.420 15.677 1.00 82.19 89 SER A N 1
ATOM 678 C CA . SER A 1 89 ? -8.186 18.091 15.018 1.00 82.19 89 SER A CA 1
ATOM 679 C C . SER A 1 89 ? -8.199 16.632 14.568 1.00 82.19 89 SER A C 1
ATOM 681 O O . SER A 1 89 ? -9.191 15.931 14.729 1.00 82.19 89 SER A O 1
ATOM 683 N N . ASP A 1 90 ? -7.051 16.147 14.106 1.00 74.75 90 ASP A N 1
ATOM 684 C CA . ASP A 1 90 ? -6.788 14.755 13.747 1.00 74.75 90 ASP A CA 1
ATOM 685 C C . ASP A 1 90 ? -7.033 13.781 14.916 1.00 74.75 90 ASP A C 1
ATOM 687 O O . ASP A 1 90 ? -7.619 12.716 14.727 1.00 74.75 90 ASP A O 1
ATOM 691 N N . ILE A 1 91 ? -6.663 14.173 16.140 1.00 80.44 91 ILE A N 1
ATOM 692 C CA . ILE A 1 91 ? -6.926 13.400 17.362 1.00 80.44 91 ILE A CA 1
ATOM 693 C C . ILE A 1 91 ? -8.409 13.476 17.740 1.00 80.44 91 ILE A C 1
ATOM 695 O O . ILE A 1 91 ? -9.042 12.445 17.972 1.00 80.44 91 ILE A O 1
ATOM 699 N N . ARG A 1 92 ? -8.982 14.686 17.779 1.00 84.75 92 ARG A N 1
ATOM 700 C CA . ARG A 1 92 ? -10.397 14.894 18.136 1.00 84.75 92 ARG A CA 1
ATOM 701 C C . ARG A 1 92 ? -11.358 14.205 17.170 1.00 84.75 92 ARG A C 1
ATOM 703 O O . ARG A 1 92 ? -12.441 13.810 17.582 1.00 84.75 92 ARG A O 1
ATOM 710 N N . MET A 1 93 ? -10.966 14.043 15.910 1.00 82.81 93 MET A N 1
ATOM 711 C CA . MET A 1 93 ? -11.748 13.344 14.893 1.00 82.81 93 MET A CA 1
ATOM 712 C C . MET A 1 93 ? -11.909 11.852 15.208 1.00 82.81 93 MET A C 1
ATOM 714 O O . MET A 1 93 ? -12.949 11.274 14.904 1.00 82.81 93 MET A O 1
ATOM 718 N N . VAL A 1 94 ? -10.902 11.225 15.826 1.00 81.75 94 VAL A N 1
ATOM 719 C CA . VAL A 1 94 ? -10.914 9.778 16.097 1.00 81.75 94 VAL A CA 1
ATOM 720 C C . VAL A 1 94 ? -11.282 9.435 17.541 1.00 81.75 94 VAL A C 1
ATOM 722 O O . VAL A 1 94 ? -11.776 8.349 17.820 1.00 81.75 94 VAL A O 1
ATOM 725 N N . GLU A 1 95 ? -11.098 10.364 18.473 1.00 83.81 95 GLU A N 1
ATOM 726 C CA . GLU A 1 95 ? -11.371 10.173 19.899 1.00 83.81 95 GLU A CA 1
ATOM 727 C C . GLU A 1 95 ? -12.791 9.667 20.255 1.00 83.81 95 GLU A C 1
ATOM 729 O O . GLU A 1 95 ? -12.885 8.790 21.122 1.00 83.81 95 GLU A O 1
ATOM 734 N N . PRO A 1 96 ? -13.888 10.094 19.590 1.00 86.75 96 PRO A N 1
ATOM 735 C CA . PRO A 1 96 ? -15.243 9.637 19.914 1.00 86.75 96 PRO A CA 1
ATOM 736 C C . PRO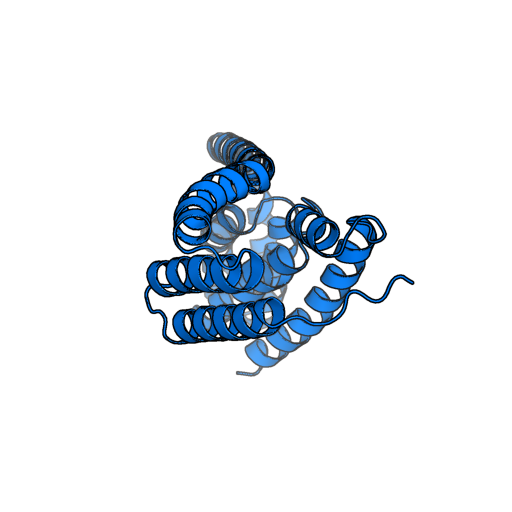 A 1 96 ? -15.424 8.122 19.796 1.00 86.75 96 PRO A C 1
ATOM 738 O O . PRO A 1 96 ? -16.209 7.522 20.537 1.00 86.75 96 PRO A O 1
ATOM 741 N N . PHE A 1 97 ? -14.662 7.476 18.912 1.00 86.94 97 PHE A N 1
ATOM 742 C CA . PHE A 1 97 ? -14.772 6.041 18.673 1.00 86.94 97 PHE A CA 1
ATOM 743 C C . PHE A 1 97 ? -14.283 5.186 19.842 1.00 86.94 97 PHE A C 1
ATOM 745 O O . PHE A 1 97 ? -14.675 4.023 19.948 1.00 86.94 97 PHE A O 1
ATOM 752 N N . ARG A 1 98 ? -13.507 5.763 20.770 1.00 85.56 98 ARG A N 1
ATOM 753 C CA . ARG A 1 98 ? -13.122 5.089 22.019 1.00 85.56 98 ARG A CA 1
ATOM 754 C C . ARG A 1 98 ? -14.346 4.630 22.816 1.00 85.56 98 ARG A C 1
ATOM 756 O O . ARG A 1 98 ? -14.320 3.553 23.396 1.00 85.56 98 ARG A O 1
ATOM 763 N N . SER A 1 99 ? -15.437 5.400 22.793 1.00 86.31 99 SER A N 1
ATOM 764 C CA . SER A 1 99 ? -16.675 5.078 23.523 1.00 86.31 99 SER A CA 1
ATOM 765 C C . SER A 1 99 ? -17.389 3.811 23.024 1.00 86.31 99 SER A C 1
ATOM 767 O O . SER A 1 99 ? -18.166 3.195 23.756 1.00 86.31 99 SER A O 1
ATOM 769 N N . VAL A 1 100 ? -17.115 3.400 21.783 1.00 89.81 100 VAL A N 1
ATOM 770 C CA . VAL A 1 100 ? -17.736 2.235 21.134 1.00 89.81 100 VAL A CA 1
ATOM 771 C C . VAL A 1 100 ? -16.940 0.948 21.418 1.00 89.81 100 VAL A C 1
ATOM 773 O O . VAL A 1 100 ? -17.470 -0.162 21.320 1.00 89.81 100 VAL A O 1
ATOM 776 N N . MET A 1 101 ? -15.678 1.078 21.841 1.00 92.50 101 MET A N 1
ATOM 777 C CA . MET A 1 101 ? -14.775 -0.031 22.163 1.00 92.50 101 MET A CA 1
ATOM 778 C C . MET A 1 101 ? -15.054 -0.588 23.565 1.00 92.50 101 MET A C 1
ATOM 780 O O . MET A 1 101 ? -14.323 -0.334 24.514 1.00 92.50 101 MET A O 1
ATOM 784 N N . LYS A 1 102 ? -16.150 -1.337 23.704 1.00 91.19 102 LYS A N 1
ATOM 785 C CA . LYS A 1 102 ? -16.569 -1.928 24.990 1.00 91.19 102 LYS A CA 1
ATOM 786 C C . LYS A 1 102 ? -15.953 -3.298 25.291 1.00 91.19 102 LYS A C 1
ATOM 788 O O . LYS A 1 102 ? -15.935 -3.706 26.444 1.00 91.19 102 LYS A O 1
ATOM 793 N N . THR A 1 103 ? -15.502 -4.021 24.267 1.00 94.75 103 THR A N 1
ATOM 794 C CA . THR A 1 103 ? -14.931 -5.375 24.377 1.00 94.75 103 THR A CA 1
ATOM 795 C C . THR A 1 103 ? -13.775 -5.531 23.394 1.00 94.75 103 THR A C 1
ATOM 797 O O . THR A 1 103 ? -13.734 -4.813 22.394 1.00 94.75 103 THR A O 1
ATOM 800 N N . GLY A 1 104 ? -12.886 -6.504 23.609 1.00 92.31 104 GLY A N 1
ATOM 801 C CA . GLY A 1 104 ? -11.785 -6.784 22.681 1.00 92.31 104 GLY A CA 1
ATOM 802 C C . GLY A 1 104 ? -12.271 -7.087 21.259 1.00 92.31 104 GLY A C 1
ATOM 803 O O . GLY A 1 104 ? -11.700 -6.592 20.290 1.00 92.31 104 GLY A O 1
ATOM 804 N N . HIS A 1 105 ? -13.388 -7.807 21.125 1.00 95.56 105 HIS A N 1
ATOM 805 C CA . HIS A 1 105 ? -13.981 -8.137 19.826 1.00 95.56 105 HIS A CA 1
ATOM 806 C C . HIS A 1 105 ? -14.521 -6.902 19.103 1.00 95.56 105 HIS A C 1
ATOM 808 O O . HIS A 1 105 ? -14.202 -6.675 17.937 1.00 95.56 105 HIS A O 1
ATOM 814 N N . THR A 1 106 ? -15.306 -6.068 19.792 1.00 94.75 106 THR A N 1
ATOM 815 C CA . THR A 1 106 ? -15.805 -4.826 19.185 1.00 94.75 106 THR A CA 1
ATOM 816 C C . THR A 1 106 ? -14.659 -3.868 18.878 1.00 94.75 106 THR A C 1
ATOM 818 O O . THR A 1 106 ? -14.663 -3.236 17.825 1.00 94.75 106 THR A O 1
ATOM 821 N N . ALA A 1 107 ? -13.640 -3.812 19.737 1.00 95.62 107 ALA A N 1
ATOM 822 C CA . ALA A 1 107 ? -12.449 -3.013 19.511 1.00 95.62 107 ALA A CA 1
ATOM 823 C C . ALA A 1 107 ? -11.688 -3.442 18.249 1.00 95.62 107 ALA A C 1
ATOM 825 O O . ALA A 1 107 ? -11.317 -2.569 17.472 1.00 95.62 107 ALA A O 1
ATOM 826 N N . TYR A 1 108 ? -11.522 -4.746 17.992 1.00 97.44 108 TYR A N 1
ATOM 827 C CA . TYR A 1 108 ? -10.862 -5.259 16.784 1.00 97.44 108 TYR A CA 1
ATOM 828 C C . TYR A 1 108 ? -11.503 -4.720 15.496 1.00 97.44 108 TYR A C 1
ATOM 830 O O . TYR A 1 108 ? -10.829 -4.104 14.666 1.00 97.44 108 TYR A O 1
ATOM 838 N N . PHE A 1 109 ? -12.821 -4.889 15.352 1.00 96.75 109 PHE A N 1
ATOM 839 C CA . PHE A 1 109 ? -13.535 -4.473 14.141 1.00 96.75 109 PHE A CA 1
ATOM 840 C C . PHE A 1 109 ? -13.639 -2.954 14.008 1.00 96.75 109 PHE A C 1
ATOM 842 O O . PHE A 1 109 ? -13.490 -2.426 12.906 1.00 96.75 109 PHE A O 1
ATOM 849 N N . VAL A 1 110 ? -13.851 -2.236 15.115 1.00 95.62 110 VAL A N 1
ATOM 850 C CA . VAL A 1 110 ? -13.893 -0.766 15.112 1.00 95.62 110 VAL A CA 1
ATOM 851 C C . VAL A 1 110 ? -12.532 -0.194 14.708 1.00 95.62 110 VAL A C 1
ATOM 853 O O . VAL A 1 110 ? -12.467 0.702 13.869 1.00 95.62 110 VAL A O 1
ATOM 856 N N . LEU A 1 111 ? -11.441 -0.742 15.247 1.00 96.38 111 LEU A N 1
ATOM 857 C CA . LEU A 1 111 ? -10.077 -0.332 14.919 1.00 96.38 111 LEU A CA 1
ATOM 858 C C . LEU A 1 111 ? -9.769 -0.575 13.434 1.00 96.38 111 LEU A C 1
ATOM 860 O O . LEU A 1 111 ? -9.273 0.333 12.768 1.00 96.38 111 LEU A O 1
ATOM 864 N N . ALA A 1 112 ? -10.116 -1.750 12.895 1.00 97.44 112 ALA A N 1
ATOM 865 C CA . ALA A 1 112 ? -9.952 -2.057 11.473 1.00 97.44 112 ALA A CA 1
ATOM 866 C C . ALA A 1 112 ? -10.767 -1.105 10.579 1.00 97.44 112 ALA A C 1
ATOM 868 O O . ALA A 1 112 ? -10.216 -0.494 9.665 1.00 97.44 112 ALA A O 1
ATOM 869 N N . ALA A 1 113 ? -12.057 -0.916 10.873 1.00 96.62 113 ALA A N 1
ATOM 870 C CA . ALA A 1 113 ? -12.942 -0.065 10.078 1.00 96.62 113 ALA A CA 1
ATOM 871 C C . ALA A 1 113 ? -12.477 1.398 10.057 1.00 96.62 113 ALA A C 1
ATOM 873 O O . ALA A 1 113 ? -12.383 2.007 8.992 1.00 96.62 113 ALA A O 1
ATOM 874 N N . ILE A 1 114 ? -12.133 1.954 11.220 1.00 95.38 114 ILE A N 1
ATOM 875 C CA . ILE A 1 114 ? -11.653 3.336 11.319 1.00 95.38 114 ILE A CA 1
ATOM 876 C C . ILE A 1 114 ? -10.308 3.486 10.623 1.00 95.38 114 ILE A C 1
ATOM 878 O O . ILE A 1 114 ? -10.118 4.446 9.879 1.00 95.38 114 ILE A O 1
ATOM 882 N N . THR A 1 115 ? -9.387 2.540 10.832 1.00 96.56 115 THR A N 1
ATOM 883 C CA . THR A 1 115 ? -8.085 2.580 10.161 1.00 96.56 115 THR A CA 1
ATOM 884 C C . THR A 1 115 ? -8.267 2.575 8.653 1.00 96.56 115 THR A C 1
ATOM 886 O O . THR A 1 115 ? -7.653 3.398 7.981 1.00 96.56 115 THR A O 1
ATOM 889 N N . TYR A 1 116 ? -9.132 1.706 8.129 1.00 97.00 116 TYR A N 1
ATOM 890 C CA . TYR A 1 116 ? -9.423 1.628 6.703 1.00 97.00 116 TYR A CA 1
ATOM 891 C C . TYR A 1 116 ? -9.980 2.952 6.171 1.00 97.00 116 TYR A C 1
ATOM 893 O O . TYR A 1 116 ? -9.389 3.547 5.273 1.00 97.00 116 TYR A O 1
ATOM 901 N N . VAL A 1 117 ? -11.064 3.457 6.771 1.00 94.94 117 VAL A N 1
ATOM 902 C CA . VAL A 1 117 ? -11.728 4.689 6.320 1.00 94.94 117 VAL A CA 1
ATOM 903 C C . VAL A 1 117 ? -10.774 5.876 6.377 1.00 94.94 117 VAL A C 1
ATOM 905 O O . VAL A 1 117 ? -10.628 6.582 5.386 1.00 94.94 117 VAL A O 1
ATOM 908 N N . ILE A 1 118 ? -10.081 6.086 7.496 1.00 92.31 118 ILE A N 1
ATOM 909 C CA . ILE A 1 118 ? -9.145 7.209 7.629 1.00 92.31 118 ILE A CA 1
ATOM 910 C C . ILE A 1 118 ? -8.000 7.074 6.632 1.00 92.31 118 ILE A C 1
ATOM 912 O O . ILE A 1 118 ? -7.637 8.069 6.012 1.00 92.31 118 ILE A O 1
ATOM 916 N N . SER A 1 119 ? -7.477 5.864 6.430 1.00 93.88 119 SER A N 1
ATOM 917 C CA . SER A 1 119 ? -6.363 5.624 5.509 1.00 93.88 119 SER A CA 1
ATOM 918 C C . SER A 1 119 ? -6.728 5.819 4.036 1.00 93.88 119 SER A C 1
ATOM 920 O O . SER A 1 119 ? -5.829 6.045 3.230 1.00 93.88 119 SER A O 1
ATOM 922 N N . LEU A 1 120 ? -8.016 5.756 3.670 1.00 93.12 120 LEU A N 1
ATOM 923 C CA . LEU A 1 120 ? -8.467 6.110 2.320 1.00 93.12 120 LEU A CA 1
ATOM 924 C C . LEU A 1 120 ? -8.301 7.613 2.050 1.00 93.12 120 LEU A C 1
ATOM 926 O O . LEU A 1 120 ? -7.906 7.987 0.953 1.00 93.12 120 LEU A O 1
ATOM 930 N N . PHE A 1 121 ? -8.577 8.474 3.034 1.00 89.75 121 PHE A N 1
ATOM 931 C CA . PHE A 1 121 ? -8.518 9.936 2.864 1.00 89.75 121 PHE A CA 1
ATOM 932 C C . PHE A 1 121 ? -7.156 10.528 3.218 1.00 89.75 121 PHE A C 1
ATOM 934 O O . PHE A 1 121 ? -6.658 11.436 2.556 1.00 89.75 121 PHE A O 1
ATOM 941 N N . PHE A 1 122 ? -6.556 10.021 4.284 1.00 85.44 122 PHE A N 1
ATOM 942 C CA . PHE A 1 122 ? -5.266 10.437 4.791 1.00 85.44 122 PHE A CA 1
ATOM 943 C C . PHE A 1 122 ? -4.325 9.286 4.510 1.00 85.44 122 PHE A C 1
ATOM 945 O O . PHE A 1 122 ? -4.396 8.288 5.210 1.00 85.44 122 PHE A O 1
ATOM 952 N N . TRP A 1 123 ? -3.504 9.405 3.465 1.00 86.88 123 TRP A N 1
ATOM 953 C CA . TRP A 1 123 ? -2.570 8.369 3.007 1.00 86.88 123 TRP A CA 1
ATOM 954 C C . TRP A 1 123 ? -2.080 7.441 4.151 1.00 86.88 123 TRP A C 1
ATOM 956 O O . TRP A 1 123 ? -1.738 7.944 5.226 1.00 86.88 123 TRP A O 1
ATOM 966 N N . PRO A 1 124 ? -1.990 6.110 3.975 1.00 88.19 124 PRO A N 1
ATOM 967 C CA . PRO A 1 124 ? -1.769 5.180 5.092 1.00 88.19 124 PRO A CA 1
ATOM 968 C C . PRO A 1 124 ? -0.540 5.487 5.963 1.00 88.19 124 PRO A C 1
ATOM 970 O O . PRO A 1 124 ? -0.579 5.300 7.179 1.00 88.19 124 PRO A O 1
ATOM 973 N N . THR A 1 125 ? 0.542 6.002 5.366 1.00 86.56 125 THR A N 1
ATOM 974 C CA . THR A 1 125 ? 1.795 6.336 6.067 1.00 86.56 125 THR A CA 1
ATOM 975 C C . THR A 1 125 ? 1.592 7.301 7.248 1.00 86.56 125 THR A C 1
ATOM 977 O O . THR A 1 125 ? 2.078 6.993 8.335 1.00 86.56 125 THR A O 1
ATOM 980 N N . PRO A 1 126 ? 0.890 8.443 7.105 1.00 84.31 126 PRO A N 1
ATOM 981 C CA . PRO A 1 126 ? 0.531 9.288 8.246 1.00 84.31 126 PRO A CA 1
ATOM 982 C C . PRO A 1 126 ? -0.733 8.863 9.023 1.00 84.31 126 PRO A C 1
ATOM 984 O O . PRO A 1 126 ? -0.798 9.150 10.221 1.00 84.31 126 PRO A O 1
ATOM 987 N N . ALA A 1 127 ? -1.716 8.190 8.410 1.00 89.12 127 ALA A N 1
ATOM 988 C CA . ALA A 1 127 ? -2.951 7.786 9.103 1.00 89.12 127 ALA A CA 1
ATOM 989 C C . ALA A 1 127 ? -2.755 6.659 10.123 1.00 89.12 127 ALA A C 1
ATOM 991 O O . ALA A 1 127 ? -3.288 6.723 11.233 1.00 89.12 127 ALA A O 1
ATOM 992 N N . VAL A 1 128 ? -1.977 5.634 9.776 1.00 93.19 128 VAL A N 1
ATOM 993 C CA . VAL A 1 128 ? -1.775 4.463 10.640 1.00 93.19 128 VAL A CA 1
ATOM 994 C C . VAL A 1 128 ? -1.137 4.837 11.987 1.00 93.19 128 VAL A C 1
ATOM 996 O O . VAL A 1 128 ? -1.672 4.421 13.019 1.00 93.19 128 VAL A O 1
ATOM 999 N N . PRO A 1 129 ? -0.067 5.658 12.047 1.00 90.38 129 PRO A N 1
ATOM 1000 C CA . PRO A 1 129 ? 0.480 6.136 13.316 1.00 90.38 129 PRO A CA 1
ATOM 1001 C C . PRO A 1 129 ? -0.515 6.951 14.147 1.00 90.38 129 PRO A C 1
ATOM 1003 O O . PRO A 1 129 ? -0.530 6.805 15.366 1.00 90.38 129 PRO A O 1
ATOM 1006 N N . LEU A 1 130 ? -1.364 7.773 13.517 1.00 88.44 130 LEU A N 1
ATOM 1007 C CA . LEU A 1 130 ? -2.397 8.549 14.215 1.00 88.44 130 LEU A CA 1
ATOM 1008 C C . LEU A 1 130 ? -3.409 7.625 14.902 1.00 88.44 130 LEU A C 1
ATOM 1010 O O . LEU A 1 130 ? -3.640 7.739 16.107 1.00 88.44 130 LEU A O 1
ATOM 1014 N N . VAL A 1 131 ? -3.983 6.682 14.150 1.00 92.31 131 VAL A N 1
ATOM 1015 C CA . VAL A 1 131 ? -4.961 5.730 14.695 1.00 92.31 131 VAL A CA 1
ATOM 1016 C C . VAL A 1 131 ? -4.322 4.862 15.779 1.00 92.31 131 VAL A C 1
ATOM 1018 O O . VAL A 1 131 ? -4.903 4.690 16.850 1.00 92.31 131 VAL A O 1
ATOM 1021 N N . SER A 1 132 ? -3.096 4.390 15.550 1.00 92.25 132 SER A N 1
ATOM 1022 C CA . SER A 1 132 ? -2.343 3.611 16.537 1.00 92.25 132 SER A CA 1
ATOM 1023 C C . SER A 1 132 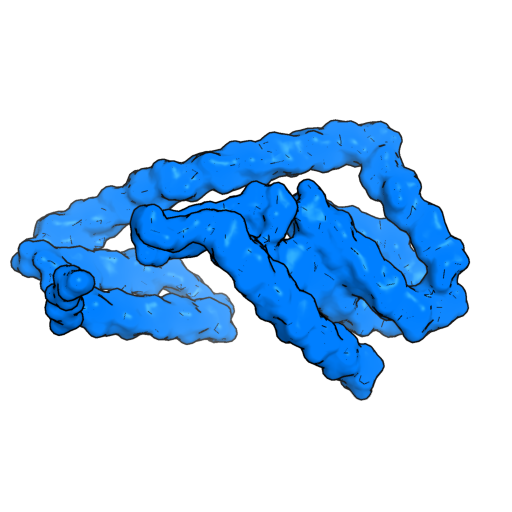? -2.076 4.409 17.815 1.00 92.25 132 SER A C 1
ATOM 1025 O O . SER A 1 132 ? -2.246 3.884 18.908 1.00 92.25 132 SER A O 1
ATOM 1027 N N . ALA A 1 133 ? -1.702 5.686 17.718 1.00 90.75 133 ALA A N 1
ATOM 1028 C CA . ALA A 1 133 ? -1.405 6.504 18.892 1.00 90.75 133 ALA A CA 1
ATOM 1029 C C . ALA A 1 133 ? -2.654 6.807 19.738 1.00 90.75 133 ALA A C 1
ATOM 1031 O O . ALA A 1 133 ? -2.560 6.912 20.962 1.00 90.75 133 ALA A O 1
ATOM 1032 N N . VAL A 1 134 ? -3.824 6.956 19.107 1.00 90.12 134 VAL A N 1
ATOM 1033 C CA . VAL A 1 134 ? -5.042 7.417 19.794 1.00 90.12 134 VAL A CA 1
ATOM 1034 C C . VAL A 1 134 ? -5.978 6.267 20.171 1.00 90.12 134 VAL A C 1
ATOM 1036 O O . VAL A 1 134 ? -6.503 6.254 21.289 1.00 90.12 134 VAL A O 1
ATOM 1039 N N . LEU A 1 135 ? -6.208 5.309 19.273 1.00 94.06 135 LEU A N 1
ATOM 1040 C CA . LEU A 1 135 ? -7.241 4.280 19.433 1.00 94.06 135 LEU A CA 1
ATOM 1041 C C . LEU A 1 135 ? -6.713 2.932 19.919 1.00 94.06 135 LEU A C 1
ATOM 1043 O O . LEU A 1 135 ? -7.422 2.261 20.666 1.00 94.06 135 LEU A O 1
ATOM 1047 N N . LEU A 1 136 ? -5.481 2.548 19.575 1.00 95.12 136 LEU A N 1
ATOM 1048 C CA . LEU A 1 136 ? -4.925 1.267 20.027 1.00 95.12 136 LEU A CA 1
ATOM 1049 C C . LEU A 1 136 ? -4.864 1.146 21.565 1.00 95.12 136 LEU A C 1
ATOM 1051 O O . LEU A 1 136 ? -5.264 0.097 22.067 1.00 95.12 136 LEU A O 1
ATOM 1055 N N . PRO A 1 137 ? -4.476 2.179 22.347 1.00 93.38 137 PRO A N 1
ATOM 1056 C CA . PRO A 1 137 ? -4.511 2.089 23.809 1.00 93.38 137 PRO A CA 1
ATOM 1057 C C . PRO A 1 137 ? -5.921 1.849 24.363 1.00 93.38 137 PRO A C 1
ATOM 1059 O O . PRO A 1 137 ? -6.091 1.084 25.307 1.00 93.38 137 PRO A O 1
ATOM 1062 N N . ALA A 1 138 ? -6.942 2.464 23.755 1.00 93.25 138 ALA A N 1
ATOM 1063 C CA . ALA A 1 138 ? -8.335 2.260 24.148 1.00 93.25 138 ALA A CA 1
ATOM 1064 C C . ALA A 1 138 ? -8.821 0.846 23.793 1.00 93.25 138 ALA A C 1
ATOM 1066 O O . ALA A 1 138 ? -9.501 0.213 24.595 1.00 93.25 138 ALA A O 1
ATOM 1067 N N . ALA A 1 139 ? -8.418 0.323 22.632 1.00 95.44 139 ALA A N 1
ATOM 1068 C CA . ALA A 1 139 ? -8.714 -1.049 22.235 1.00 95.44 139 ALA A CA 1
ATOM 1069 C C . ALA A 1 139 ? -8.076 -2.076 23.184 1.00 95.44 139 ALA A C 1
ATOM 1071 O O . ALA A 1 139 ? -8.730 -3.042 23.576 1.00 95.44 139 ALA A O 1
ATOM 1072 N N . ILE A 1 140 ? -6.828 -1.840 23.600 1.00 96.38 140 ILE A N 1
ATOM 1073 C CA . ILE A 1 140 ? -6.136 -2.682 24.584 1.00 96.38 140 ILE A CA 1
ATOM 1074 C C . ILE A 1 140 ? -6.844 -2.616 25.941 1.00 96.38 140 ILE A C 1
ATOM 1076 O O . ILE A 1 140 ? -7.094 -3.654 26.550 1.00 96.38 140 ILE A O 1
ATOM 1080 N N . ALA A 1 141 ? -7.243 -1.422 26.391 1.00 93.44 141 ALA A N 1
ATOM 1081 C CA . ALA A 1 141 ? -8.011 -1.256 27.626 1.00 93.44 141 ALA A CA 1
ATOM 1082 C C . ALA A 1 141 ? -9.381 -1.964 27.583 1.00 93.44 141 ALA A C 1
ATOM 1084 O O . ALA A 1 141 ? -9.867 -2.422 28.614 1.00 93.44 141 ALA A O 1
ATOM 1085 N N . ALA A 1 142 ? -9.980 -2.103 26.396 1.00 94.06 142 ALA A N 1
ATOM 1086 C CA . ALA A 1 142 ? -11.213 -2.859 26.172 1.00 94.06 142 ALA A CA 1
ATOM 1087 C C . ALA A 1 142 ? -11.009 -4.390 26.121 1.00 94.06 142 ALA A C 1
ATOM 1089 O O . ALA A 1 142 ? -11.985 -5.132 25.987 1.00 94.06 142 ALA A O 1
ATOM 1090 N N . GLY A 1 143 ? -9.764 -4.874 26.214 1.00 93.94 143 GLY A N 1
ATOM 1091 C CA . GLY A 1 143 ? -9.415 -6.297 26.250 1.00 93.94 143 GLY A CA 1
ATOM 1092 C C . GLY A 1 143 ? -8.874 -6.876 24.939 1.00 93.94 143 GLY A C 1
ATOM 1093 O O . GLY A 1 143 ? -8.749 -8.094 24.833 1.00 93.94 143 GLY A O 1
ATOM 1094 N N . LEU A 1 144 ? -8.562 -6.052 23.930 1.00 96.62 144 LEU A N 1
ATOM 1095 C CA . LEU A 1 144 ? -7.896 -6.525 22.710 1.00 96.62 144 LEU A CA 1
ATOM 1096 C C . LEU A 1 144 ? -6.399 -6.764 22.966 1.00 96.62 144 LEU A C 1
ATOM 1098 O O . LEU A 1 144 ? -5.729 -5.945 23.593 1.00 96.62 144 LEU A O 1
ATOM 1102 N N . SER A 1 145 ? -5.837 -7.850 22.430 1.00 96.69 145 SER A N 1
ATOM 1103 C CA . SER A 1 145 ? -4.389 -8.062 22.498 1.00 96.69 145 SER A CA 1
ATOM 1104 C C . SER A 1 145 ? -3.645 -6.988 21.678 1.00 96.69 145 SER A C 1
ATOM 1106 O O . SER A 1 145 ? -4.082 -6.646 20.574 1.00 96.69 145 SER A O 1
ATOM 1108 N N . PRO A 1 146 ? -2.497 -6.459 22.152 1.00 96.06 146 PRO A N 1
ATOM 1109 C CA . PRO A 1 146 ? -1.731 -5.464 21.395 1.00 96.06 146 PRO A CA 1
ATOM 1110 C C . PRO A 1 146 ? -1.357 -5.940 19.985 1.00 96.06 146 PRO A C 1
ATOM 1112 O O . PRO A 1 146 ? -1.406 -5.162 19.033 1.00 96.06 146 PRO A O 1
ATOM 1115 N N . LEU A 1 147 ? -1.037 -7.232 19.843 1.00 96.12 147 LEU A N 1
ATOM 1116 C CA . LEU A 1 147 ? -0.720 -7.845 18.556 1.00 96.12 147 LEU A CA 1
ATOM 1117 C C . LEU A 1 147 ? -1.944 -7.901 17.633 1.00 96.12 147 LEU A C 1
ATOM 1119 O O . LEU A 1 147 ? -1.833 -7.518 16.473 1.00 96.12 147 LEU A O 1
ATOM 1123 N N . GLY A 1 148 ? -3.114 -8.303 18.142 1.00 95.88 148 GLY A N 1
ATOM 1124 C CA 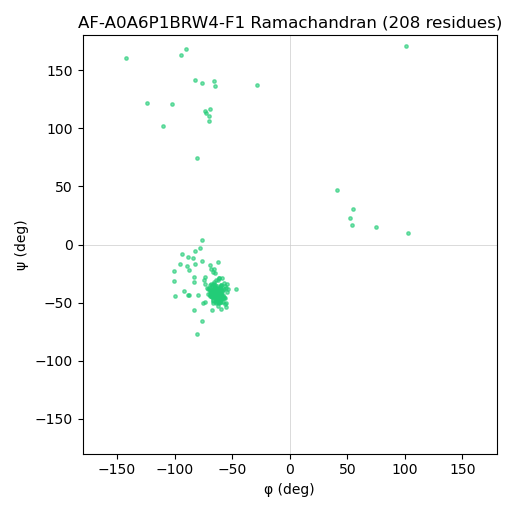. GLY A 1 148 ? -4.352 -8.330 17.358 1.00 95.88 148 GLY A CA 1
ATOM 1125 C C . GLY A 1 148 ? -4.741 -6.940 16.850 1.00 95.88 148 GLY A C 1
ATOM 1126 O O . GLY A 1 148 ? -5.110 -6.783 15.687 1.00 95.88 148 GLY A O 1
ATOM 1127 N N . GLY A 1 149 ? -4.566 -5.910 17.684 1.00 96.56 149 GLY A N 1
ATOM 1128 C CA . GLY A 1 149 ? -4.751 -4.519 17.271 1.00 96.56 149 GLY A CA 1
ATOM 1129 C C . GLY A 1 149 ? -3.749 -4.070 16.202 1.00 96.56 149 GLY A C 1
ATOM 1130 O O . GLY A 1 149 ? -4.147 -3.476 15.202 1.00 96.56 149 GLY A O 1
ATOM 1131 N N . ALA A 1 150 ? -2.463 -4.396 16.359 1.00 96.25 150 ALA A N 1
ATOM 1132 C CA . ALA A 1 150 ? -1.442 -4.078 15.360 1.00 96.25 150 ALA A CA 1
ATOM 1133 C C . ALA A 1 150 ? -1.713 -4.765 14.008 1.00 96.25 150 ALA A C 1
ATOM 1135 O O . ALA A 1 150 ? -1.580 -4.127 12.963 1.00 96.25 150 ALA A O 1
ATOM 1136 N N . ILE A 1 151 ? -2.141 -6.032 14.022 1.00 97.50 151 ILE A N 1
ATOM 1137 C CA . ILE A 1 151 ? -2.507 -6.783 12.814 1.00 97.50 151 ILE A CA 1
ATOM 1138 C C . ILE A 1 151 ? -3.721 -6.144 12.130 1.00 97.50 151 ILE A C 1
ATOM 1140 O O . ILE A 1 151 ? -3.671 -5.889 10.927 1.00 97.50 151 ILE A O 1
ATOM 1144 N N . ALA A 1 152 ? -4.781 -5.825 12.880 1.00 97.56 152 ALA A N 1
ATOM 1145 C CA . ALA A 1 152 ? -5.973 -5.169 12.339 1.00 97.56 152 ALA A CA 1
ATOM 1146 C C . ALA A 1 152 ? -5.638 -3.835 11.657 1.00 97.56 152 ALA A C 1
ATOM 1148 O O . ALA A 1 152 ? -6.088 -3.578 10.540 1.00 97.56 152 ALA A O 1
ATOM 1149 N N . ILE A 1 153 ? -4.808 -3.008 12.301 1.00 97.31 153 ILE A N 1
ATOM 1150 C CA . ILE A 1 153 ? -4.351 -1.729 11.746 1.00 97.31 153 ILE A CA 1
ATOM 1151 C C . ILE A 1 153 ? -3.513 -1.951 10.483 1.00 97.31 153 ILE A C 1
ATOM 1153 O O . ILE A 1 153 ? -3.738 -1.275 9.481 1.00 97.31 153 ILE A O 1
ATOM 1157 N N . ALA A 1 154 ? -2.568 -2.895 10.509 1.00 96.44 154 ALA A N 1
ATOM 1158 C CA . ALA A 1 154 ? -1.688 -3.160 9.374 1.00 96.44 154 ALA A CA 1
ATOM 1159 C C . ALA A 1 154 ? -2.464 -3.658 8.145 1.00 96.44 154 ALA A C 1
ATOM 1161 O O . ALA A 1 154 ? -2.240 -3.183 7.029 1.00 96.44 154 ALA A O 1
ATOM 1162 N N . ILE A 1 155 ? -3.410 -4.580 8.355 1.00 97.62 155 ILE A N 1
ATOM 1163 C CA . ILE A 1 155 ? -4.280 -5.093 7.293 1.00 97.62 155 ILE A CA 1
ATOM 1164 C C . ILE A 1 155 ? -5.160 -3.967 6.754 1.00 97.62 155 ILE A C 1
ATOM 1166 O O . ILE A 1 155 ? -5.188 -3.758 5.548 1.00 97.62 155 ILE A O 1
ATOM 1170 N N . ALA A 1 156 ? -5.844 -3.212 7.612 1.00 97.81 156 ALA A N 1
ATOM 1171 C CA . ALA A 1 156 ? -6.777 -2.178 7.173 1.00 97.81 156 ALA A CA 1
ATOM 1172 C C . ALA A 1 156 ? -6.085 -0.974 6.504 1.00 97.81 156 ALA A C 1
ATOM 1174 O O . ALA A 1 156 ? -6.560 -0.466 5.488 1.00 97.81 156 ALA A O 1
ATOM 1175 N N . GLY A 1 157 ? -4.962 -0.515 7.057 1.00 96.06 157 GLY A N 1
ATOM 1176 C CA . GLY A 1 157 ? -4.227 0.652 6.574 1.00 96.06 157 GLY A CA 1
ATOM 1177 C C . GLY A 1 157 ? -3.340 0.331 5.375 1.00 96.06 157 GLY A C 1
ATOM 1178 O O . GLY A 1 157 ? -3.671 0.662 4.235 1.00 96.06 157 GLY A O 1
ATOM 1179 N N . GLN A 1 158 ? -2.188 -0.304 5.616 1.00 93.00 158 GLN A N 1
ATOM 1180 C CA . GLN A 1 158 ? -1.223 -0.589 4.548 1.00 93.00 158 GLN A CA 1
ATOM 1181 C C . GLN A 1 158 ? -1.663 -1.724 3.617 1.00 93.00 158 GLN A C 1
ATOM 1183 O O . GLN A 1 158 ? -1.258 -1.734 2.460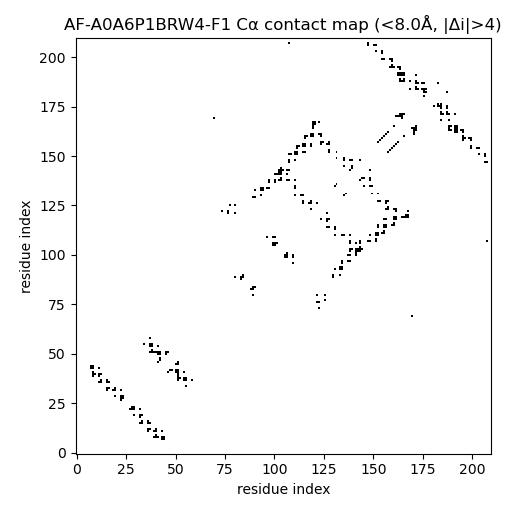 1.00 93.00 158 GLN A O 1
ATOM 1188 N N . GLY A 1 159 ? -2.465 -2.679 4.092 1.00 94.25 159 GLY A N 1
ATOM 1189 C CA . GLY A 1 159 ? -2.979 -3.759 3.251 1.00 94.25 159 GLY A CA 1
ATOM 1190 C C . GLY A 1 159 ? -4.121 -3.292 2.349 1.00 94.25 159 GLY A C 1
ATOM 1191 O O . GLY A 1 159 ? -3.994 -3.273 1.128 1.00 94.25 159 GLY A O 1
ATOM 1192 N N . MET A 1 160 ? -5.249 -2.910 2.943 1.00 96.50 160 MET A N 1
ATOM 1193 C CA . MET A 1 160 ? -6.501 -2.654 2.236 1.00 96.50 160 MET A CA 1
ATOM 1194 C C . MET A 1 160 ? -6.564 -1.247 1.638 1.00 96.50 160 MET A C 1
ATOM 1196 O O . MET A 1 160 ? -6.782 -1.095 0.431 1.00 96.50 160 MET A O 1
ATOM 1200 N N . ALA A 1 161 ? -6.387 -0.203 2.452 1.00 95.44 161 ALA A N 1
ATOM 1201 C CA . ALA A 1 161 ? -6.541 1.165 1.963 1.00 95.44 161 ALA A CA 1
ATOM 1202 C C . ALA A 1 161 ? -5.476 1.504 0.909 1.00 95.44 161 ALA A C 1
ATOM 1204 O O . ALA A 1 161 ? -5.832 2.004 -0.154 1.00 95.44 161 ALA A O 1
ATOM 1205 N N . LEU A 1 162 ? -4.207 1.135 1.138 1.00 91.81 162 LEU A N 1
ATOM 1206 C CA . LEU A 1 162 ? -3.125 1.385 0.174 1.00 91.81 162 LEU A CA 1
ATOM 1207 C C . LEU A 1 162 ? -3.278 0.606 -1.140 1.00 91.81 162 LEU A C 1
ATOM 1209 O O . LEU A 1 162 ? -2.947 1.134 -2.195 1.00 91.81 162 LEU A O 1
ATOM 1213 N N . SER A 1 163 ? -3.730 -0.653 -1.090 1.00 91.00 163 SER A N 1
ATOM 1214 C CA . SER A 1 163 ? -3.849 -1.475 -2.306 1.00 91.00 163 SER A CA 1
ATOM 1215 C C . SER A 1 163 ? -4.955 -0.985 -3.235 1.00 91.00 163 SER A C 1
ATOM 1217 O O . SER A 1 163 ? -4.803 -1.064 -4.451 1.00 91.00 163 SER A O 1
ATOM 1219 N N . SER A 1 164 ? -6.052 -0.474 -2.668 1.00 91.38 164 SER A N 1
ATOM 1220 C CA . SER A 1 164 ? -7.129 0.137 -3.451 1.00 91.38 164 SER A CA 1
ATOM 1221 C C . SER A 1 164 ? -6.802 1.565 -3.877 1.00 91.38 164 SER A C 1
ATOM 1223 O O . SER A 1 164 ? -7.064 1.925 -5.022 1.00 91.38 164 SER A O 1
ATOM 1225 N N . ASP A 1 165 ? -6.251 2.361 -2.953 1.00 92.50 165 ASP A N 1
ATOM 1226 C CA . ASP A 1 165 ? -5.967 3.789 -3.103 1.00 92.50 165 ASP A CA 1
ATOM 1227 C C . ASP A 1 165 ? -7.100 4.540 -3.830 1.00 92.50 165 ASP A C 1
ATOM 1229 O O . ASP A 1 165 ? -6.899 5.274 -4.795 1.00 92.50 165 ASP A O 1
ATOM 1233 N N . TYR A 1 166 ? -8.336 4.274 -3.399 1.00 93.06 166 TYR A N 1
ATOM 1234 C CA . TYR A 1 166 ? -9.531 4.610 -4.173 1.00 93.06 166 TYR A CA 1
ATOM 1235 C C . TYR A 1 166 ? -9.853 6.112 -4.189 1.00 93.06 166 TYR A C 1
ATOM 1237 O O . TYR A 1 166 ? -10.360 6.626 -5.181 1.00 93.06 166 TYR A O 1
ATOM 1245 N N . VAL A 1 167 ? -9.563 6.826 -3.095 1.00 91.75 167 VAL A N 1
ATOM 1246 C CA . VAL A 1 167 ? -9.871 8.263 -2.966 1.00 91.75 167 VAL A CA 1
ATOM 1247 C C . VAL A 1 167 ? -8.742 9.133 -3.519 1.00 91.75 167 VAL A C 1
ATOM 1249 O O . VAL A 1 167 ? -9.017 10.109 -4.212 1.00 91.75 167 VAL A O 1
ATOM 1252 N N . ILE A 1 168 ? -7.481 8.802 -3.216 1.00 89.06 168 ILE A N 1
ATOM 1253 C CA . ILE A 1 168 ? -6.326 9.598 -3.660 1.00 89.06 168 ILE A CA 1
ATOM 1254 C C . ILE A 1 168 ? -5.936 9.216 -5.099 1.00 89.06 168 ILE A C 1
ATOM 1256 O O . ILE A 1 168 ? -5.533 10.086 -5.873 1.00 89.06 168 ILE A O 1
ATOM 1260 N N . GLY A 1 169 ? -6.131 7.955 -5.501 1.00 89.12 169 GLY A N 1
ATOM 1261 C CA . GLY A 1 169 ? -6.132 7.533 -6.906 1.00 89.12 169 GLY A CA 1
ATOM 1262 C C . GLY A 1 169 ? -4.753 7.466 -7.559 1.00 89.12 169 GLY A C 1
ATOM 1263 O O . GLY A 1 169 ? -4.644 7.392 -8.786 1.00 89.12 169 GLY A O 1
ATOM 1264 N N . VAL A 1 170 ? -3.686 7.477 -6.764 1.00 88.00 170 VAL A N 1
ATOM 1265 C CA . VAL A 1 170 ? -2.311 7.472 -7.256 1.00 88.00 170 VAL A CA 1
ATOM 1266 C C . VAL A 1 170 ? -1.913 6.089 -7.774 1.00 88.00 170 VAL A C 1
ATOM 1268 O O . VAL A 1 170 ? -1.421 5.980 -8.902 1.00 88.00 170 VAL A O 1
ATOM 1271 N N . ALA A 1 171 ? -2.143 5.029 -6.994 1.00 88.25 171 ALA A N 1
ATOM 1272 C CA . ALA A 1 171 ? -1.793 3.659 -7.369 1.00 88.25 171 ALA A CA 1
ATOM 1273 C C . ALA A 1 171 ? -2.590 3.167 -8.602 1.00 88.25 171 ALA A C 1
ATOM 1275 O O . ALA A 1 171 ? -1.980 2.626 -9.536 1.00 88.25 171 ALA A O 1
ATOM 1276 N N . PRO A 1 172 ? -3.915 3.416 -8.694 1.00 91.56 172 PRO A N 1
ATOM 1277 C CA . PRO A 1 172 ? -4.676 3.172 -9.915 1.00 91.56 172 PRO A CA 1
ATOM 1278 C C . PRO A 1 172 ? -4.166 3.976 -11.113 1.00 91.56 172 PRO A C 1
ATOM 1280 O O . PRO A 1 172 ? -4.107 3.442 -12.220 1.00 91.56 172 PRO A O 1
ATOM 1283 N N . GLY A 1 173 ? -3.744 5.228 -10.902 1.00 89.19 173 GLY A N 1
ATOM 1284 C CA . GLY A 1 173 ? -3.208 6.095 -11.953 1.00 89.19 173 GLY A CA 1
ATOM 1285 C C . GLY A 1 173 ? -1.942 5.539 -12.608 1.00 89.19 173 GLY A C 1
ATOM 1286 O O . GLY A 1 173 ? -1.883 5.420 -13.835 1.00 89.19 173 GLY A O 1
ATOM 1287 N N . ILE A 1 174 ? -0.947 5.137 -11.809 1.00 88.50 174 ILE A N 1
ATOM 1288 C CA . ILE A 1 174 ? 0.291 4.542 -12.346 1.00 88.50 174 ILE A CA 1
ATOM 1289 C C . ILE A 1 174 ? 0.042 3.177 -12.993 1.00 88.50 174 ILE A C 1
ATOM 1291 O O . ILE A 1 174 ? 0.639 2.862 -14.021 1.00 88.50 174 ILE A O 1
ATOM 1295 N N . SER A 1 175 ? -0.878 2.391 -12.430 1.00 90.00 175 SER A N 1
ATOM 1296 C CA . SER A 1 175 ? -1.220 1.061 -12.940 1.00 90.00 175 SER A CA 1
ATOM 1297 C C . SER A 1 175 ? -1.940 1.149 -14.284 1.00 90.00 175 SER A C 1
ATOM 1299 O O . SER A 1 175 ? -1.598 0.424 -15.217 1.00 90.00 175 SER A O 1
ATOM 1301 N N . ALA A 1 176 ? -2.886 2.082 -14.422 1.00 90.88 176 ALA A N 1
ATOM 1302 C CA . ALA A 1 176 ? -3.568 2.352 -15.684 1.00 90.88 176 ALA A CA 1
ATOM 1303 C C . ALA A 1 176 ? -2.593 2.857 -16.754 1.00 90.88 176 ALA A C 1
ATOM 1305 O O . ALA A 1 176 ? -2.603 2.361 -17.879 1.00 90.88 176 ALA A O 1
ATOM 1306 N N . LYS A 1 177 ? -1.685 3.774 -16.393 1.00 87.88 177 LYS A N 1
ATOM 1307 C CA . LYS A 1 177 ? -0.646 4.259 -17.311 1.00 87.88 177 LYS A CA 1
ATOM 1308 C C . LYS A 1 177 ? 0.258 3.126 -17.806 1.00 87.88 177 LYS A C 1
ATOM 1310 O O . LYS A 1 177 ? 0.546 3.067 -18.999 1.00 87.88 177 LYS A O 1
ATOM 1315 N N . ALA A 1 178 ? 0.662 2.217 -16.918 1.00 86.62 178 ALA A N 1
ATOM 1316 C CA . ALA A 1 178 ? 1.461 1.045 -17.277 1.00 86.62 178 ALA A CA 1
ATOM 1317 C C . ALA A 1 178 ? 0.689 0.042 -18.156 1.00 86.62 178 ALA A C 1
ATOM 1319 O O . ALA A 1 178 ? 1.281 -0.580 -19.036 1.00 86.62 178 ALA A O 1
ATOM 1320 N N . ALA A 1 179 ? -0.625 -0.091 -17.953 1.00 85.75 179 ALA A N 1
ATOM 1321 C CA . ALA A 1 179 ? -1.493 -0.959 -18.752 1.00 85.75 179 ALA A CA 1
ATOM 1322 C C . ALA A 1 179 ? -1.838 -0.385 -20.146 1.00 85.75 179 ALA A C 1
ATOM 1324 O O . ALA A 1 179 ? -2.309 -1.120 -21.015 1.00 85.75 179 ALA A O 1
ATOM 1325 N N . GLY A 1 180 ? -1.576 0.906 -20.379 1.00 83.62 180 GLY A N 1
ATOM 1326 C CA . GLY A 1 180 ? -1.730 1.581 -21.668 1.00 83.62 180 GLY A CA 1
ATOM 1327 C C . GLY A 1 180 ? -3.004 2.425 -21.795 1.00 83.62 180 GLY A C 1
ATOM 1328 O O . GLY A 1 180 ? -3.905 2.379 -20.964 1.00 83.62 180 GLY A O 1
ATOM 1329 N N . ALA A 1 181 ? -3.093 3.205 -22.880 1.00 72.31 181 ALA A N 1
ATOM 1330 C CA . ALA A 1 181 ? -4.098 4.266 -23.061 1.00 72.31 181 ALA A CA 1
ATOM 1331 C C . ALA A 1 181 ? -5.570 3.800 -23.078 1.00 72.31 181 ALA A C 1
ATOM 1333 O O . ALA A 1 181 ? -6.471 4.623 -22.951 1.00 72.31 181 ALA A O 1
ATOM 1334 N N . ALA A 1 182 ? -5.823 2.500 -23.244 1.00 81.31 182 ALA A N 1
ATOM 1335 C CA . ALA A 1 182 ? -7.172 1.936 -23.244 1.00 81.31 182 ALA A CA 1
ATOM 1336 C C . ALA A 1 182 ? -7.716 1.645 -21.832 1.00 81.31 182 ALA A C 1
ATOM 1338 O O . ALA A 1 182 ? -8.904 1.357 -21.689 1.00 81.31 182 ALA A O 1
ATOM 1339 N N . VAL A 1 183 ? -6.873 1.693 -20.794 1.00 88.88 183 VAL A N 1
ATOM 1340 C CA . VAL A 1 183 ? -7.267 1.373 -19.417 1.00 88.88 183 VAL A CA 1
ATOM 1341 C C . VAL A 1 183 ? -7.466 2.660 -18.628 1.00 88.88 183 VAL A C 1
ATOM 1343 O O . VAL A 1 183 ? -6.550 3.466 -18.486 1.00 88.88 183 VAL A O 1
ATOM 1346 N N . SER A 1 184 ? -8.672 2.859 -18.092 1.00 92.88 184 SER A N 1
ATOM 1347 C CA . SER A 1 184 ? -8.963 4.021 -17.251 1.00 92.88 184 SER A CA 1
ATOM 1348 C C . SER A 1 184 ? -8.501 3.792 -15.807 1.00 92.88 184 SER A C 1
ATOM 1350 O O . SER A 1 184 ? -8.668 2.700 -15.257 1.00 92.88 184 SER A O 1
ATOM 1352 N N . ALA A 1 185 ? -7.966 4.836 -15.166 1.00 91.31 185 ALA A N 1
ATOM 1353 C CA . ALA A 1 185 ? -7.590 4.791 -13.750 1.00 91.31 185 ALA A CA 1
ATOM 1354 C C . ALA A 1 185 ? -8.791 4.482 -12.842 1.00 91.31 185 ALA A C 1
ATOM 1356 O O . ALA A 1 185 ? -8.643 3.739 -11.878 1.00 91.31 185 ALA A O 1
ATOM 1357 N N . ALA A 1 186 ? -9.986 4.972 -13.193 1.00 92.38 186 ALA A N 1
ATOM 1358 C CA . ALA A 1 186 ? -11.222 4.682 -12.466 1.00 92.38 186 ALA A CA 1
ATOM 1359 C C . ALA A 1 186 ? -11.552 3.183 -12.486 1.00 92.38 186 ALA A C 1
ATOM 1361 O O . ALA A 1 186 ? -11.788 2.586 -11.443 1.00 92.38 186 ALA A O 1
ATOM 1362 N N . THR A 1 187 ? -11.456 2.535 -13.652 1.00 93.00 187 THR A N 1
ATOM 1363 C CA . THR A 1 187 ? -11.686 1.087 -13.756 1.00 93.00 187 THR A CA 1
ATOM 1364 C C . THR A 1 187 ? -10.675 0.296 -12.929 1.00 93.00 187 THR A C 1
ATOM 1366 O O . THR A 1 187 ? -11.044 -0.698 -12.308 1.00 93.00 187 THR A O 1
ATOM 1369 N N . VAL A 1 188 ? -9.406 0.716 -12.899 1.00 94.19 188 VAL A N 1
ATOM 1370 C CA . VAL A 1 188 ? -8.401 0.070 -12.042 1.00 94.19 188 VAL A CA 1
ATOM 1371 C C . VAL A 1 188 ? -8.742 0.270 -10.565 1.00 94.19 188 VAL A C 1
ATOM 1373 O O . VAL A 1 188 ? -8.685 -0.698 -9.811 1.00 94.19 188 VAL A O 1
ATOM 1376 N N . ALA A 1 189 ? -9.151 1.478 -10.169 1.00 94.50 189 ALA A N 1
ATOM 1377 C CA . ALA A 1 189 ? -9.539 1.796 -8.798 1.00 94.50 189 ALA A CA 1
ATOM 1378 C C . ALA A 1 189 ? -10.738 0.952 -8.337 1.00 94.50 189 ALA A C 1
ATOM 1380 O O . ALA A 1 189 ? -10.666 0.336 -7.277 1.00 94.50 189 ALA A O 1
ATOM 1381 N N . ASP A 1 190 ? -11.790 0.834 -9.152 1.00 95.19 190 ASP A N 1
ATOM 1382 C CA . ASP A 1 190 ? -12.976 0.019 -8.845 1.00 95.19 190 ASP A CA 1
ATOM 1383 C C . ASP A 1 190 ? -12.604 -1.448 -8.603 1.00 95.19 190 ASP A C 1
ATOM 1385 O O . ASP A 1 190 ? -13.040 -2.082 -7.638 1.00 95.19 190 ASP A O 1
ATOM 1389 N N . ARG A 1 191 ? -11.761 -2.007 -9.479 1.00 94.94 191 ARG A N 1
ATOM 1390 C CA . ARG A 1 191 ? -11.316 -3.401 -9.367 1.00 94.94 191 ARG A CA 1
ATOM 1391 C C . ARG A 1 191 ? -10.410 -3.598 -8.157 1.00 94.94 191 ARG A C 1
ATOM 1393 O O . ARG A 1 191 ? -10.593 -4.570 -7.426 1.00 94.94 191 ARG A O 1
ATOM 1400 N N . ALA A 1 192 ? -9.474 -2.682 -7.929 1.00 94.75 192 ALA A N 1
ATOM 1401 C CA . ALA A 1 192 ? -8.572 -2.723 -6.785 1.00 94.75 192 ALA A CA 1
ATOM 1402 C C . ALA A 1 192 ? -9.331 -2.577 -5.458 1.00 94.75 192 ALA A C 1
ATOM 1404 O O . ALA A 1 192 ? -9.010 -3.276 -4.500 1.00 94.75 192 ALA A O 1
ATOM 1405 N N . LEU A 1 193 ? -10.381 -1.750 -5.407 1.00 96.06 193 LEU A N 1
ATOM 1406 C CA . LEU A 1 193 ? -11.264 -1.621 -4.248 1.00 96.06 193 LEU A CA 1
ATOM 1407 C C . LEU A 1 193 ? -11.969 -2.941 -3.931 1.00 96.06 193 LEU A C 1
ATOM 1409 O O . LEU A 1 193 ? -11.912 -3.405 -2.794 1.00 96.06 193 LEU A O 1
ATOM 1413 N N . VAL A 1 194 ? -12.581 -3.582 -4.929 1.00 97.31 194 VAL A N 1
ATOM 1414 C CA . VAL A 1 194 ? -13.253 -4.877 -4.734 1.00 97.31 194 VAL A CA 1
ATOM 1415 C C . VAL A 1 194 ? -12.266 -5.945 -4.260 1.00 97.31 194 VAL A C 1
ATOM 1417 O O . VAL A 1 194 ? -12.551 -6.658 -3.298 1.00 97.31 194 VAL A O 1
ATOM 1420 N N . LEU A 1 195 ? -11.090 -6.039 -4.888 1.00 96.31 195 LEU A N 1
ATOM 1421 C CA . LEU A 1 195 ? -10.050 -6.989 -4.480 1.00 96.31 195 LEU A CA 1
ATOM 1422 C C . LEU A 1 195 ? -9.565 -6.718 -3.052 1.00 96.31 195 LEU A C 1
ATOM 1424 O O . LEU A 1 195 ? -9.461 -7.647 -2.256 1.00 96.31 195 LEU A O 1
ATOM 1428 N N . SER A 1 196 ? -9.340 -5.451 -2.709 1.00 96.25 196 SER A N 1
ATOM 1429 C CA . SER A 1 196 ? -8.944 -5.018 -1.368 1.00 96.25 196 SER A CA 1
ATOM 1430 C C . SER A 1 196 ? -9.974 -5.409 -0.308 1.00 96.25 196 SER A C 1
ATOM 1432 O O . SER A 1 196 ? -9.605 -5.951 0.732 1.00 96.25 196 SER A O 1
ATOM 1434 N N . LEU A 1 197 ? -11.269 -5.221 -0.579 1.00 96.75 197 LEU A N 1
ATOM 1435 C CA . LEU A 1 197 ? -12.337 -5.607 0.344 1.00 96.75 197 LEU A CA 1
ATOM 1436 C C . LEU A 1 197 ? -12.428 -7.127 0.524 1.00 96.75 197 LEU A C 1
ATOM 1438 O O . LEU A 1 197 ? -12.584 -7.592 1.652 1.00 96.75 197 LEU A O 1
ATOM 1442 N N . ILE A 1 198 ? -12.293 -7.905 -0.556 1.00 97.56 198 ILE A N 1
ATOM 1443 C CA . ILE A 1 198 ? -12.331 -9.374 -0.492 1.00 97.56 198 ILE A CA 1
ATOM 1444 C C . ILE A 1 198 ? -11.111 -9.906 0.266 1.00 97.56 198 ILE A C 1
ATOM 1446 O O . ILE A 1 198 ? -11.259 -10.607 1.268 1.00 97.56 198 ILE A O 1
ATOM 1450 N N . THR A 1 199 ? -9.901 -9.563 -0.182 1.00 97.00 199 THR A N 1
ATOM 1451 C CA . THR A 1 199 ? -8.656 -10.034 0.439 1.00 97.00 199 THR A CA 1
ATOM 1452 C C . THR A 1 199 ? -8.529 -9.525 1.870 1.00 97.00 199 THR A C 1
ATOM 1454 O O . THR A 1 199 ? -8.158 -10.285 2.762 1.00 97.00 199 THR A O 1
ATOM 1457 N N . GLY A 1 200 ? -8.888 -8.266 2.108 1.00 97.12 200 GLY A N 1
ATOM 1458 C CA . GLY A 1 200 ? -8.896 -7.648 3.425 1.00 97.12 200 GLY A CA 1
ATOM 1459 C C . GLY A 1 200 ? -9.900 -8.272 4.382 1.00 97.12 200 GLY A C 1
ATOM 1460 O O . GLY A 1 200 ? -9.546 -8.575 5.516 1.00 97.12 200 GLY A O 1
ATOM 1461 N N . GLY A 1 201 ? -11.125 -8.538 3.925 1.00 97.25 201 GLY A N 1
ATOM 1462 C CA . GLY A 1 201 ? -12.137 -9.232 4.721 1.00 97.25 201 GLY A CA 1
ATOM 1463 C C . GLY A 1 201 ? -11.691 -10.638 5.126 1.00 97.25 201 GLY A C 1
ATOM 1464 O O . GLY A 1 201 ? -11.813 -11.016 6.292 1.00 97.25 201 GLY A O 1
ATOM 1465 N N . ILE A 1 202 ? -11.094 -11.393 4.199 1.00 97.81 202 ILE A N 1
ATOM 1466 C CA . ILE A 1 202 ? -10.513 -12.712 4.498 1.00 97.81 202 ILE A CA 1
ATOM 1467 C C . ILE A 1 202 ? -9.348 -12.575 5.491 1.00 97.81 202 ILE A C 1
ATOM 1469 O O . ILE A 1 202 ? -9.290 -13.301 6.478 1.00 97.81 202 ILE A O 1
ATOM 1473 N N . ALA A 1 203 ? -8.437 -11.625 5.283 1.00 97.75 203 ALA A N 1
ATOM 1474 C CA . ALA A 1 203 ? -7.289 -11.436 6.165 1.00 97.75 203 ALA A CA 1
ATOM 1475 C C . ALA A 1 203 ? -7.703 -11.016 7.588 1.00 97.75 203 ALA A C 1
ATOM 1477 O O . ALA A 1 203 ? -7.184 -11.569 8.555 1.00 97.75 203 ALA A O 1
ATOM 1478 N N . LEU A 1 204 ? -8.657 -10.088 7.726 1.00 98.00 204 LEU A N 1
ATOM 1479 C CA . LEU A 1 204 ? -9.191 -9.655 9.022 1.00 98.00 204 LEU A CA 1
ATOM 1480 C C . LEU A 1 204 ? -9.932 -10.789 9.738 1.00 98.00 204 LEU A C 1
ATOM 1482 O O . LEU A 1 204 ? -9.792 -10.955 10.944 1.00 98.00 204 LEU A O 1
ATOM 1486 N N . THR A 1 205 ? -10.704 -11.600 9.014 1.00 97.31 205 THR A N 1
ATOM 1487 C CA . THR A 1 205 ? -11.392 -12.745 9.630 1.00 97.31 205 THR A CA 1
ATOM 1488 C C . THR A 1 205 ? -10.406 -13.812 10.093 1.00 97.31 205 THR A C 1
ATOM 1490 O O . THR A 1 205 ? -10.502 -14.255 11.233 1.00 97.31 205 THR A O 1
ATOM 1493 N N . LEU A 1 206 ? -9.411 -14.171 9.277 1.00 97.38 206 LEU A N 1
ATOM 1494 C CA . LEU A 1 206 ? -8.360 -15.109 9.687 1.00 97.38 206 LEU A CA 1
ATOM 1495 C C . LEU A 1 206 ? -7.573 -14.594 10.898 1.00 97.38 206 LEU A C 1
ATOM 1497 O O . LEU A 1 206 ? -7.367 -15.343 11.847 1.00 97.38 206 LEU A O 1
ATOM 1501 N N . ALA A 1 207 ? -7.191 -13.316 10.892 1.00 96.62 207 ALA A N 1
ATOM 1502 C CA . ALA A 1 207 ? -6.472 -12.689 11.999 1.00 96.62 207 ALA A CA 1
ATOM 1503 C C . ALA A 1 207 ? -7.307 -12.557 13.284 1.00 96.62 207 ALA A C 1
ATOM 1505 O O . ALA A 1 207 ? -6.749 -12.442 14.369 1.00 96.62 207 ALA A O 1
ATOM 1506 N N . TYR A 1 208 ? -8.636 -12.537 13.180 1.00 96.31 208 TYR A N 1
ATOM 1507 C CA . TYR A 1 208 ? -9.523 -12.534 14.340 1.00 96.31 208 TYR A CA 1
ATOM 1508 C C . TYR A 1 208 ? -9.603 -13.911 15.022 1.00 96.31 208 TYR A C 1
ATOM 1510 O O . TYR A 1 208 ? -9.814 -13.980 16.231 1.00 96.31 208 TYR A O 1
ATOM 1518 N N . PHE A 1 209 ? -9.447 -14.998 14.258 1.00 94.62 209 PHE A N 1
ATOM 1519 C CA . PHE A 1 209 ? -9.501 -16.374 14.770 1.00 94.62 209 PHE A CA 1
ATOM 1520 C C . PHE A 1 209 ? -8.132 -16.967 15.143 1.00 94.62 209 PHE A C 1
ATOM 1522 O O . PHE A 1 209 ? -8.097 -18.062 15.704 1.00 94.62 209 PHE A O 1
ATOM 1529 N N . SER A 1 210 ? -7.032 -16.282 14.820 1.00 87.88 210 SER A N 1
ATOM 1530 C CA . SER A 1 210 ? -5.661 -16.660 15.199 1.00 87.88 210 SER A CA 1
ATOM 1531 C C . SER A 1 210 ? -5.289 -16.171 16.592 1.00 87.88 210 SER A C 1
ATOM 1533 O O . SER A 1 210 ? -4.686 -16.962 17.346 1.00 87.88 210 SER A O 1
#

pLDDT: mean 91.25, std 7.24, range [44.38, 98.0]

Sequence (210 aa):
MQHVPIVAAHWVYLLGVAVIVLTMIWRANVVVPSVIATLLVAFAWTHSPVAALASVFNASFTAARELFNIFLVIALMTALLNALKVLRSDIRMVEPFRSVMKTGHTAYFVLAAITYVISLFFWPTPAVPLVSAVLLPAAIAAGLSPLGGAIAIAIAGQGMALSSDYVIGVAPGISAKAAGAAVSAATVADRALVLSLITGGIALTLAYFS

Solvent-accessible surface area (backbone atoms only — not comparable to full-atom values): 10784 Å² total; per-residue (Å²): 132,88,82,78,77,90,49,72,26,56,56,44,40,51,52,31,52,50,51,33,52,51,30,52,76,71,72,46,80,42,66,64,49,48,50,51,26,47,26,52,23,35,25,58,67,65,78,31,71,68,58,7,57,51,45,4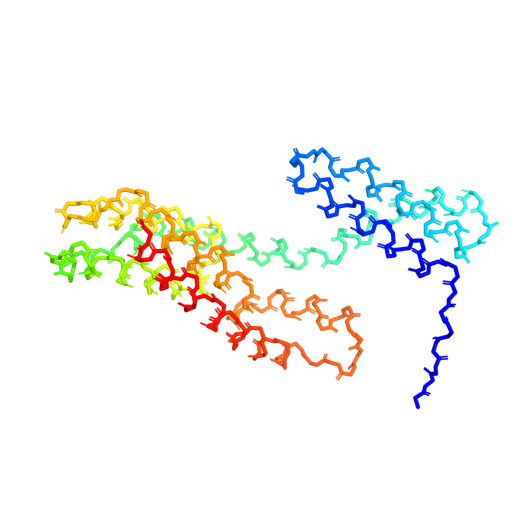6,60,49,46,54,57,48,50,51,64,71,44,43,64,56,52,51,53,51,50,52,52,50,49,52,52,53,56,34,51,78,70,42,46,64,54,63,72,54,53,70,58,52,80,67,27,73,31,24,70,51,16,46,56,50,46,21,51,51,31,22,57,47,10,34,78,37,57,29,83,69,31,46,58,52,46,50,71,66,46,43,61,43,22,38,74,24,62,26,52,70,64,56,49,51,49,30,36,46,43,20,9,63,48,21,18,52,62,11,21,64,72,74,37,57,60,16,40,56,51,16,61,74,70,32,94,89,44,52,35,64,62,42,17,56,52,29,39,53,50,23,53,54,55,37,51,52,51,52,52,53,57,72,75,106

Organism: NCBI:txid2594946

Mean predicted aligned error: 5.63 Å

Secondary structure (DSSP, 8-state):
-------HHHHHHHHHHHHHHHHHHTT---HHHHHHHHHHHHHHHH--HHHHHHHHHHHHHHHHHHHHHHHHHHHHHHHHHHHHHHTTHHHHHHGGGGGG--SHHHHHHHHHHHHHHHHHHS-HHHHHHHHHHHTHHHHHHTT--HHHHHHHHHIIIIIIIHHH-TTT-HHHHHHHHHH-TTS-HHHHHHHHHHHHHHHHHHHHHHHHH-

Foldseek 3Di:
DPDDDDFPLNVLLVVLVVVLVVCVVVVHDSVVSNLVSQLVSQCSVVVDNVRSNVSSVVVVVVCCVLCVVVVVLLVVLVVVVVVCVVVCVLLVVCQVLLVQLQALVSLLVSLLVQLQVQCLVRPLVVSLVSSCVRRLVSSVVRPHDSVSSVQSNCLRRVNQNVQLNQNVLSVLVSVQVVVHDVRDSNNSSVVSNVVSCVVSVVSSVVSVVD

Radius of gyration: 21.15 Å; Cα contacts (8 Å, |Δi|>4): 243; chains: 1; bounding box: 45×39×61 Å